Protein AF-A0A9W9Y7E7-F1 (afdb_monomer_lite)

InterPro domains:
  IPR025051 Protein of unknown function DUF3990 [PF13151] (178-293)

Organism: NCBI:txid174260

Sequence (337 aa):
MSGEDVVRFQSDEARICALLGLQLDFLDRLEEMPPEDRDHLTLCEWIVTFLTSNYESVSVTNKSCLNKELLASIGFDPLSSAIETIMARAGSTQQHIEVCEMAKLFIEDEFKYNLMLSSRPVRFPFQSNLTNKWFPLSIDKKDINENLCHVNIINLLIKESQTSSISDLVSEDKQNIALFHGTDHESASDILSRGIDLHRGRQKRDFSCGSGFYLTNNFDDALNWANNTTAKPAVSIFQVNRSKYLDDAPKLNLYENEERWREIVFSFRSDKLTAKTQKSLRAYDVIEGPAATVTRSESGELVIEPKPSSYQMCLISDDFADKFRQTLHSIIFLDIC

Foldseek 3Di:
DDPVVVVLCVDPQQVLCQLLQFDSCLCVVLVVDDCVVNVVDDPLVVLLVQLVVQLVPDDLVLQQDQDLVSVVSSTGNSPDCNSVLLVVLCVPCVQFAGSSRSSSLSSVQCCPAPPVNDPDHDLAPPPSVAAPDKDWDWADPPDDDDDTQTAIEHEYEDAPPPPVCVVVVDDDDPQWQKKKAKAFRVVVVCCVHVNDFQQCDDALFQQDGNGKGKIWSDPVVSQSNNSSRHQWMKMWIFTGRCVVQPPPFFEAECAVPVPVSCVNNCCRNVVNPDPVNVVVCVSGQKYKDAGWRWHADPVRDTDIDGDPPTIMMIGRDPVSRRVRSSRGHYMYIYHHD

Structure (mmCIF, N/CA/C/O backbone):
data_AF-A0A9W9Y7E7-F1
#
_entry.id   AF-A0A9W9Y7E7-F1
#
loop_
_atom_site.group_PDB
_atom_site.id
_atom_site.type_symbol
_atom_site.label_atom_id
_atom_site.label_alt_id
_atom_site.label_comp_id
_atom_site.label_asym_id
_atom_site.label_entity_id
_atom_site.label_seq_id
_atom_site.pdbx_PDB_ins_code
_atom_site.Cartn_x
_atom_site.Cartn_y
_atom_site.Cartn_z
_atom_site.occupancy
_atom_site.B_iso_or_equiv
_atom_site.auth_seq_id
_atom_site.auth_comp_id
_atom_site.auth_asym_id
_atom_site.auth_atom_id
_atom_site.pdbx_PDB_model_num
ATOM 1 N N . MET A 1 1 ? 29.561 2.450 -30.706 1.00 52.06 1 MET A N 1
ATOM 2 C CA . MET A 1 1 ? 28.379 1.573 -30.742 1.00 52.06 1 MET A CA 1
ATOM 3 C C . MET A 1 1 ? 28.631 0.513 -31.788 1.00 52.06 1 MET A C 1
ATOM 5 O O . MET A 1 1 ? 28.880 0.859 -32.939 1.00 52.06 1 MET A O 1
ATOM 9 N N . SER A 1 2 ? 28.702 -0.737 -31.349 1.00 58.16 2 SER A N 1
ATOM 10 C CA . SER A 1 2 ? 28.821 -1.922 -32.194 1.00 58.16 2 SER A CA 1
ATOM 11 C C . SER A 1 2 ? 27.483 -2.216 -32.899 1.00 58.16 2 SER A C 1
ATOM 13 O O . SER A 1 2 ? 26.458 -1.617 -32.574 1.00 58.16 2 SER A O 1
ATOM 15 N N . GLY A 1 3 ? 27.478 -3.121 -33.884 1.00 49.53 3 GLY A N 1
ATOM 16 C CA . GLY A 1 3 ? 26.239 -3.555 -34.547 1.00 49.53 3 GLY A CA 1
ATOM 17 C C . GLY A 1 3 ? 25.289 -4.327 -33.621 1.00 49.53 3 GLY A C 1
ATOM 18 O O . GLY A 1 3 ? 24.078 -4.232 -33.792 1.00 49.53 3 GLY A O 1
ATOM 19 N N . GLU A 1 4 ? 25.828 -5.020 -32.615 1.00 60.28 4 GLU A N 1
ATOM 20 C CA . GLU A 1 4 ? 25.053 -5.712 -31.574 1.00 60.28 4 GLU A CA 1
ATOM 21 C C . GLU A 1 4 ? 24.350 -4.712 -30.647 1.00 60.28 4 GLU A C 1
ATOM 23 O O . GLU A 1 4 ? 23.172 -4.892 -30.344 1.00 60.28 4 GLU A O 1
ATOM 28 N N . ASP A 1 5 ? 25.008 -3.595 -30.305 1.00 56.09 5 ASP A N 1
ATOM 29 C CA . ASP A 1 5 ? 24.395 -2.530 -29.499 1.00 56.09 5 ASP A CA 1
ATOM 30 C C . ASP A 1 5 ? 23.139 -1.970 -30.192 1.00 56.09 5 ASP A C 1
ATOM 32 O O . ASP A 1 5 ? 22.117 -1.746 -29.552 1.00 56.09 5 ASP A O 1
ATOM 36 N N . VAL A 1 6 ? 23.185 -1.769 -31.516 1.00 57.81 6 VAL A N 1
ATOM 37 C CA . VAL A 1 6 ? 22.067 -1.191 -32.291 1.00 57.81 6 VAL A CA 1
ATOM 38 C C . VAL A 1 6 ? 20.859 -2.129 -32.352 1.00 57.81 6 VAL A C 1
ATOM 40 O O . VAL A 1 6 ? 19.730 -1.653 -32.250 1.00 57.81 6 VAL A O 1
ATOM 43 N N . VAL A 1 7 ? 21.077 -3.440 -32.496 1.00 61.41 7 VAL A N 1
ATOM 44 C CA . VAL A 1 7 ? 19.996 -4.443 -32.475 1.00 61.41 7 VAL A CA 1
ATOM 45 C C . VAL A 1 7 ? 19.382 -4.532 -31.079 1.00 61.41 7 VAL A C 1
ATOM 47 O O . VAL A 1 7 ? 18.161 -4.535 -30.940 1.00 61.41 7 VAL A O 1
ATOM 50 N N . ARG A 1 8 ? 20.219 -4.499 -30.039 1.00 58.47 8 ARG A N 1
ATOM 51 C CA . ARG A 1 8 ? 19.788 -4.518 -28.642 1.00 58.47 8 ARG A CA 1
ATOM 52 C C . ARG A 1 8 ? 18.882 -3.338 -28.293 1.00 58.47 8 ARG A C 1
ATOM 54 O O . ARG A 1 8 ? 17.823 -3.545 -27.710 1.00 58.47 8 ARG A O 1
ATOM 61 N N . PHE A 1 9 ? 19.233 -2.126 -28.729 1.00 59.75 9 PHE A N 1
ATOM 62 C CA . PHE A 1 9 ? 18.413 -0.918 -28.544 1.00 59.75 9 PHE A CA 1
ATOM 63 C C . PHE A 1 9 ? 17.030 -0.978 -29.219 1.00 59.75 9 PHE A C 1
ATOM 65 O O . PHE A 1 9 ? 16.173 -0.151 -28.909 1.00 59.75 9 PHE A O 1
ATOM 72 N N . GLN A 1 10 ? 16.808 -1.913 -30.146 1.00 62.16 10 GLN A N 1
ATOM 73 C CA . GLN A 1 10 ? 15.547 -2.071 -30.876 1.00 62.16 10 GLN A CA 1
ATOM 74 C C . GLN A 1 10 ? 14.667 -3.214 -30.347 1.00 62.16 10 GLN A C 1
ATOM 76 O O . GLN A 1 10 ? 13.546 -3.362 -30.833 1.00 62.16 10 GLN A O 1
ATOM 81 N N . SER A 1 11 ? 15.142 -3.993 -29.370 1.00 78.56 11 SER A N 1
ATOM 82 C CA . SER A 1 11 ? 14.356 -5.055 -28.727 1.00 78.56 11 SER A CA 1
ATOM 83 C C . SER A 1 11 ? 13.228 -4.485 -27.857 1.00 78.56 11 SER A C 1
ATOM 85 O O . SER A 1 11 ? 13.326 -3.368 -27.332 1.00 78.56 11 SER A O 1
ATOM 87 N N . ASP A 1 12 ? 12.143 -5.244 -27.697 1.00 81.88 12 ASP A N 1
ATOM 88 C CA . ASP A 1 12 ? 11.040 -4.842 -26.820 1.00 81.88 12 ASP A CA 1
ATOM 89 C C . ASP A 1 12 ? 11.475 -4.871 -25.346 1.00 81.88 12 ASP A C 1
ATOM 91 O O . ASP A 1 12 ? 11.075 -4.011 -24.563 1.00 81.88 12 ASP A O 1
ATOM 95 N N . GLU A 1 13 ? 12.391 -5.767 -24.991 1.00 86.31 13 GLU A N 1
ATOM 96 C CA . GLU A 1 13 ? 13.023 -5.893 -23.682 1.00 86.31 13 GLU A CA 1
ATOM 97 C C . GLU A 1 13 ? 13.824 -4.635 -23.325 1.00 86.31 13 GLU A C 1
ATOM 99 O O . GLU A 1 13 ? 13.607 -4.051 -22.264 1.00 86.31 13 GLU A O 1
ATOM 104 N N . ALA A 1 14 ? 14.678 -4.139 -24.228 1.00 86.19 14 ALA A N 1
ATOM 105 C CA . ALA A 1 14 ? 15.431 -2.906 -23.991 1.00 86.19 14 ALA A CA 1
ATOM 106 C C . ALA A 1 14 ? 14.515 -1.682 -23.854 1.00 86.19 14 ALA A C 1
ATOM 108 O O . ALA A 1 14 ? 14.789 -0.784 -23.054 1.00 86.19 14 ALA A O 1
ATOM 109 N N . ARG A 1 15 ? 13.401 -1.645 -24.599 1.00 88.56 15 ARG A N 1
ATOM 110 C CA . ARG A 1 15 ? 12.384 -0.590 -24.459 1.00 88.56 15 ARG A CA 1
ATOM 111 C C . ARG A 1 15 ? 11.702 -0.655 -23.096 1.00 88.56 15 ARG A C 1
ATOM 113 O O . ARG A 1 15 ? 11.499 0.391 -22.484 1.00 88.56 15 ARG A O 1
ATOM 120 N N . ILE A 1 16 ? 11.376 -1.852 -22.613 1.00 92.38 16 ILE A N 1
ATOM 121 C CA . ILE A 1 16 ? 10.791 -2.053 -21.283 1.00 92.38 16 ILE A CA 1
ATOM 122 C C . ILE A 1 16 ? 11.792 -1.663 -20.191 1.00 92.38 16 ILE A C 1
ATOM 124 O O . ILE A 1 16 ? 11.422 -0.912 -19.290 1.00 92.38 16 ILE A O 1
ATOM 128 N N . CYS A 1 17 ? 13.062 -2.068 -20.299 1.00 95.06 17 CYS A N 1
ATOM 129 C CA . CYS A 1 17 ? 14.112 -1.628 -19.379 1.00 95.06 17 CYS A CA 1
ATOM 130 C C . CYS A 1 17 ? 14.217 -0.102 -19.337 1.00 95.06 17 CYS A C 1
ATOM 132 O O . CYS A 1 17 ? 14.201 0.480 -18.255 1.00 95.06 17 CYS A O 1
ATOM 134 N N . ALA A 1 18 ? 14.247 0.556 -20.499 1.00 93.06 18 ALA A N 1
ATOM 135 C CA . ALA A 1 18 ? 14.318 2.011 -20.577 1.00 93.06 18 ALA A CA 1
ATOM 136 C C . ALA A 1 18 ? 13.097 2.699 -19.937 1.00 93.06 18 ALA A C 1
ATOM 138 O O . ALA A 1 18 ? 13.264 3.687 -19.224 1.00 93.06 18 ALA A O 1
ATOM 139 N N . LEU A 1 19 ? 11.884 2.171 -20.149 1.00 93.31 19 LEU A N 1
ATOM 140 C CA . LEU A 1 19 ? 10.659 2.687 -19.521 1.00 93.31 19 LEU A CA 1
ATOM 141 C C . LEU A 1 19 ? 10.687 2.548 -17.994 1.00 93.31 19 LEU A C 1
ATOM 143 O O . LEU A 1 19 ? 10.240 3.451 -17.294 1.00 93.31 19 LEU A O 1
ATOM 147 N N . LEU A 1 20 ? 11.237 1.446 -17.487 1.00 96.38 20 LEU A N 1
ATOM 148 C CA . LEU A 1 20 ? 11.334 1.151 -16.055 1.00 96.38 20 LEU A CA 1
ATOM 149 C C . LEU A 1 20 ? 12.594 1.738 -15.392 1.00 96.38 20 LEU A C 1
ATOM 151 O O . LEU A 1 20 ? 12.780 1.585 -14.186 1.00 96.38 20 LEU A O 1
ATOM 155 N N . GLY A 1 21 ? 13.482 2.382 -16.156 1.00 96.81 21 GLY A N 1
ATOM 156 C CA . GLY A 1 21 ? 14.775 2.858 -15.659 1.00 96.81 21 GLY A CA 1
ATOM 157 C C . GLY A 1 21 ? 15.720 1.737 -15.206 1.00 96.81 21 GLY A C 1
ATOM 158 O O . GLY A 1 21 ? 16.565 1.954 -14.338 1.00 96.81 21 GLY A O 1
ATOM 159 N N . LEU A 1 22 ? 15.567 0.536 -15.762 1.00 97.19 22 LEU A N 1
ATOM 160 C CA . LEU A 1 22 ? 16.445 -0.610 -15.534 1.00 97.19 22 LEU A CA 1
ATOM 161 C C . LEU A 1 22 ? 17.637 -0.577 -16.496 1.00 97.19 22 LEU A C 1
ATOM 163 O O . LEU A 1 22 ? 17.578 0.036 -17.564 1.00 97.19 22 LEU A O 1
ATOM 167 N N . GLN A 1 23 ? 18.716 -1.267 -16.132 1.00 95.75 23 GLN A N 1
ATOM 168 C CA . GLN A 1 23 ? 19.855 -1.473 -17.026 1.00 95.75 23 GLN A CA 1
ATOM 169 C C . GLN A 1 23 ? 19.405 -2.211 -18.296 1.00 95.75 23 GLN A C 1
ATOM 171 O O . GLN A 1 23 ? 18.527 -3.075 -18.256 1.00 95.75 23 GLN A O 1
ATOM 176 N N . LEU A 1 24 ? 19.989 -1.858 -19.444 1.00 91.75 24 LEU A N 1
ATOM 177 C CA . LEU A 1 24 ? 19.572 -2.386 -20.753 1.00 91.75 24 LEU A CA 1
ATOM 178 C C . LEU A 1 24 ? 19.731 -3.907 -20.876 1.00 91.75 24 LEU A C 1
ATOM 180 O O . LEU A 1 24 ? 19.071 -4.514 -21.710 1.00 91.75 24 LEU A O 1
ATOM 184 N N . ASP A 1 25 ? 20.606 -4.496 -20.066 1.00 90.75 25 ASP A N 1
ATOM 185 C CA . ASP A 1 25 ? 20.895 -5.925 -19.992 1.00 90.75 25 ASP A CA 1
ATOM 186 C C . ASP A 1 25 ? 20.137 -6.660 -18.885 1.00 90.75 25 ASP A C 1
ATOM 188 O O . ASP A 1 25 ? 20.266 -7.873 -18.733 1.00 90.75 25 ASP A O 1
ATOM 192 N N . PHE A 1 26 ? 19.302 -5.952 -18.121 1.00 94.06 26 PHE A N 1
ATOM 193 C CA . PHE A 1 26 ? 18.620 -6.520 -16.963 1.00 94.06 26 PHE A CA 1
ATOM 194 C C . PHE A 1 26 ? 17.720 -7.716 -17.318 1.00 94.06 26 PHE A C 1
ATOM 196 O O . PHE A 1 26 ? 17.601 -8.661 -16.534 1.00 94.06 26 PHE A O 1
ATOM 203 N N . LEU A 1 27 ? 17.090 -7.679 -18.496 1.00 93.25 27 LEU A N 1
ATOM 204 C CA . LEU A 1 27 ? 16.153 -8.703 -18.960 1.00 93.25 27 LEU A CA 1
ATOM 205 C C . LEU A 1 27 ? 16.794 -9.811 -19.805 1.00 93.25 27 LEU A C 1
ATOM 207 O O . LEU A 1 27 ? 16.102 -10.784 -20.092 1.00 93.25 27 LEU A O 1
ATOM 211 N N . ASP A 1 28 ? 18.092 -9.740 -20.127 1.00 90.06 28 ASP A N 1
ATOM 212 C CA . ASP A 1 28 ? 18.800 -10.779 -20.902 1.00 90.06 28 ASP A CA 1
ATOM 213 C C . ASP A 1 28 ? 18.620 -12.174 -20.288 1.00 90.06 28 ASP A C 1
ATOM 215 O O . ASP A 1 28 ? 18.506 -13.186 -20.975 1.00 90.06 28 ASP A O 1
ATOM 219 N N . ARG A 1 29 ? 18.527 -12.224 -18.957 1.00 87.06 29 ARG A N 1
ATOM 220 C CA . ARG A 1 29 ? 18.354 -13.460 -18.190 1.00 87.06 29 ARG A CA 1
ATOM 221 C C . ARG A 1 29 ? 17.066 -14.206 -18.538 1.00 87.06 29 ARG A C 1
ATOM 223 O O . ARG A 1 29 ? 17.005 -15.401 -18.288 1.00 87.06 29 ARG A O 1
ATOM 230 N N . LEU A 1 30 ? 16.051 -13.539 -19.095 1.00 87.69 30 LEU A N 1
ATOM 231 C CA . LEU A 1 30 ? 14.828 -14.195 -19.570 1.00 87.69 30 LEU A CA 1
ATOM 232 C C . LEU A 1 30 ? 15.038 -14.961 -20.878 1.00 87.69 30 LEU A C 1
ATOM 234 O O . LEU A 1 30 ? 14.302 -15.912 -21.133 1.00 87.69 30 LEU A O 1
ATOM 238 N N . GLU A 1 31 ? 16.010 -14.564 -21.703 1.00 81.62 31 GLU A N 1
ATOM 239 C CA . GLU A 1 31 ? 16.333 -15.260 -22.954 1.00 81.62 31 GLU A CA 1
ATOM 240 C C . GLU A 1 31 ? 17.023 -16.602 -22.687 1.00 81.62 31 GLU A C 1
ATOM 242 O O . GLU A 1 31 ? 16.854 -17.559 -23.440 1.00 81.62 31 GLU A O 1
ATOM 247 N N . GLU A 1 32 ? 17.767 -16.683 -21.582 1.00 83.81 32 GLU A N 1
ATOM 248 C CA . GLU A 1 32 ? 18.452 -17.898 -21.135 1.00 83.81 32 GLU A CA 1
ATOM 249 C C . GLU A 1 32 ? 17.506 -18.902 -20.452 1.00 83.81 32 GLU A C 1
ATOM 251 O O . GLU A 1 32 ? 17.877 -20.062 -20.248 1.00 83.81 32 GLU A O 1
ATOM 256 N N . MET A 1 33 ? 16.291 -18.476 -20.088 1.00 87.94 33 MET A N 1
ATOM 257 C CA . MET A 1 33 ? 15.325 -19.316 -19.383 1.00 87.94 33 MET A CA 1
ATOM 258 C C . MET A 1 33 ? 14.518 -20.192 -20.349 1.00 87.94 33 MET A C 1
ATOM 260 O O . MET A 1 33 ? 14.000 -19.691 -21.353 1.00 87.94 33 MET A O 1
ATOM 264 N N . PRO A 1 34 ? 14.334 -21.487 -20.034 1.00 87.94 34 PRO A N 1
ATOM 265 C CA . PRO A 1 34 ? 13.417 -22.336 -20.780 1.00 87.94 34 PRO A CA 1
ATOM 266 C C . PRO A 1 34 ? 11.993 -21.746 -20.780 1.00 87.94 34 PRO A C 1
ATOM 268 O O . PRO A 1 34 ? 11.563 -21.218 -19.749 1.00 87.94 34 PRO A O 1
ATOM 271 N N . PRO A 1 35 ? 11.235 -21.831 -21.892 1.00 85.56 35 PRO A N 1
ATOM 272 C CA . PRO A 1 35 ? 9.869 -21.304 -21.963 1.00 85.56 35 PRO A CA 1
ATOM 273 C C . PRO A 1 35 ? 8.953 -21.843 -20.863 1.00 85.56 35 PRO A C 1
ATOM 275 O O . PRO A 1 35 ? 8.153 -21.095 -20.311 1.00 85.56 35 PRO A O 1
ATOM 278 N N . GLU A 1 36 ? 9.108 -23.119 -20.507 1.00 86.81 36 GLU A N 1
ATOM 279 C CA . GLU A 1 36 ? 8.376 -23.756 -19.416 1.00 86.81 36 GLU A CA 1
ATOM 280 C C . GLU A 1 36 ? 8.563 -23.031 -18.083 1.00 86.81 36 GLU A C 1
ATOM 282 O O . GLU A 1 36 ? 7.583 -22.836 -17.376 1.00 86.81 36 GLU A O 1
ATOM 287 N N . ASP A 1 37 ? 9.775 -22.566 -17.777 1.00 83.50 37 ASP A N 1
ATOM 288 C CA . ASP A 1 37 ? 10.052 -21.824 -16.552 1.00 83.50 37 ASP A CA 1
ATOM 289 C C . ASP A 1 37 ? 9.586 -20.375 -16.685 1.00 83.50 37 ASP A C 1
ATOM 291 O O . ASP A 1 37 ? 8.942 -19.837 -15.786 1.00 83.50 37 ASP A O 1
ATOM 295 N N . ARG A 1 38 ? 9.876 -19.746 -17.827 1.00 85.94 38 ARG A N 1
ATOM 296 C CA . ARG A 1 38 ? 9.588 -18.333 -18.088 1.00 85.94 38 ARG A CA 1
ATOM 297 C C . ARG A 1 38 ? 8.091 -18.024 -18.075 1.00 85.94 38 ARG A C 1
ATOM 299 O O . ARG A 1 38 ? 7.690 -17.000 -17.530 1.00 85.94 38 ARG A O 1
ATOM 306 N N . ASP A 1 39 ? 7.263 -18.892 -18.640 1.00 86.12 39 ASP A N 1
ATOM 307 C CA . ASP A 1 39 ? 5.841 -18.607 -18.852 1.00 86.12 39 ASP A CA 1
ATOM 308 C C . ASP A 1 39 ? 4.989 -18.827 -17.577 1.00 86.12 39 ASP A C 1
ATOM 310 O O . ASP A 1 39 ? 3.776 -18.603 -17.585 1.00 86.12 39 ASP A O 1
ATOM 314 N N . HIS A 1 40 ? 5.608 -19.229 -16.456 1.00 87.38 40 HIS A N 1
ATOM 315 C CA . HIS A 1 40 ? 4.946 -19.361 -15.152 1.00 87.38 40 HIS A CA 1
ATOM 316 C C . HIS A 1 40 ? 4.651 -18.032 -14.451 1.00 87.38 40 HIS A C 1
ATOM 318 O O . HIS A 1 40 ? 3.768 -17.996 -13.593 1.00 87.38 40 HIS A O 1
ATOM 324 N N . LEU A 1 41 ? 5.381 -16.967 -14.789 1.00 88.69 41 LEU A N 1
ATOM 325 C CA . LEU A 1 41 ? 5.239 -15.649 -14.178 1.00 88.69 41 LEU A CA 1
ATOM 326 C C . LEU A 1 41 ? 5.056 -14.578 -15.252 1.00 88.69 41 LEU A C 1
ATOM 328 O O . LEU A 1 41 ? 5.561 -14.672 -16.370 1.00 88.69 41 LEU A O 1
ATOM 332 N N . THR A 1 42 ? 4.345 -13.519 -14.894 1.00 92.00 42 THR A N 1
ATOM 333 C CA . THR A 1 42 ? 4.283 -12.299 -15.696 1.00 92.00 42 THR A CA 1
ATOM 334 C C . THR A 1 42 ? 5.644 -11.599 -15.726 1.00 92.00 42 THR A C 1
ATOM 336 O O . THR A 1 42 ? 6.487 -11.775 -14.845 1.00 92.00 42 THR A O 1
ATOM 339 N N . LEU A 1 43 ? 5.858 -10.730 -16.719 1.00 92.50 43 LEU A N 1
ATOM 340 C CA . LEU A 1 43 ? 7.096 -9.951 -16.816 1.00 92.50 43 LEU A CA 1
ATOM 341 C C . LEU A 1 43 ? 7.355 -9.091 -15.565 1.00 92.50 43 LEU A C 1
ATOM 343 O O . LEU A 1 43 ? 8.487 -9.006 -15.097 1.00 92.50 43 LEU A O 1
ATOM 347 N N . CYS A 1 44 ? 6.304 -8.489 -14.999 1.00 94.19 44 CYS A N 1
ATOM 348 C CA . CYS A 1 44 ? 6.397 -7.722 -13.756 1.00 94.19 44 CYS A CA 1
ATOM 349 C C . CYS A 1 44 ? 6.905 -8.593 -12.595 1.00 94.19 44 CYS A C 1
ATOM 351 O O . CYS A 1 44 ? 7.806 -8.187 -11.861 1.00 94.19 44 CYS A O 1
ATOM 353 N N . GLU A 1 45 ? 6.364 -9.806 -12.447 1.00 94.19 45 GLU A N 1
ATOM 354 C CA . GLU A 1 45 ? 6.774 -10.757 -11.407 1.00 94.19 45 GLU A CA 1
ATOM 355 C C . GLU A 1 45 ? 8.222 -11.224 -11.596 1.00 94.19 45 GLU A C 1
ATOM 357 O O . GLU A 1 45 ? 8.965 -11.317 -10.615 1.00 94.19 45 GLU A O 1
ATOM 362 N N . TRP A 1 46 ? 8.665 -11.444 -12.837 1.00 94.75 46 TRP A N 1
ATOM 363 C CA . TRP A 1 46 ? 10.069 -11.747 -13.125 1.00 94.75 46 TRP A CA 1
ATOM 364 C C . TRP A 1 46 ? 11.010 -10.613 -12.738 1.00 94.75 46 TRP A C 1
ATOM 366 O O . TRP A 1 46 ? 11.998 -10.850 -12.043 1.00 94.75 46 TRP A O 1
ATOM 376 N N . ILE A 1 47 ? 10.686 -9.376 -13.117 1.00 95.62 47 ILE A N 1
ATOM 377 C CA . ILE A 1 47 ? 11.498 -8.203 -12.771 1.00 95.62 47 ILE A CA 1
ATOM 378 C C . ILE A 1 47 ? 11.607 -8.064 -11.252 1.00 95.62 47 ILE A C 1
ATOM 380 O O . ILE A 1 47 ? 12.708 -7.945 -10.715 1.00 95.62 47 ILE A O 1
ATOM 384 N N . VAL A 1 48 ? 10.480 -8.146 -10.539 1.00 95.19 48 VAL A N 1
ATOM 385 C CA . VAL A 1 48 ? 10.445 -8.112 -9.070 1.00 95.19 48 VAL A CA 1
ATOM 386 C C . VAL A 1 48 ? 11.284 -9.239 -8.461 1.00 95.19 48 VAL A C 1
ATOM 388 O O . VAL A 1 48 ? 12.001 -9.017 -7.477 1.00 95.19 48 VAL A O 1
ATOM 391 N N . THR A 1 49 ? 11.239 -10.435 -9.046 1.00 94.00 49 THR A N 1
ATOM 392 C CA . THR A 1 49 ? 12.022 -11.592 -8.597 1.00 94.00 49 THR A CA 1
ATOM 393 C C . THR A 1 49 ? 13.518 -11.335 -8.768 1.00 94.00 49 THR A C 1
ATOM 395 O O . THR A 1 49 ? 14.270 -11.470 -7.804 1.00 94.00 49 THR A O 1
ATOM 398 N N . PHE A 1 50 ? 13.953 -10.860 -9.937 1.00 94.50 50 PHE A N 1
ATOM 399 C CA . PHE A 1 50 ? 15.356 -10.528 -10.201 1.00 94.50 50 PHE A CA 1
ATOM 400 C C . PHE A 1 50 ? 15.875 -9.405 -9.303 1.00 94.50 50 PHE A C 1
ATOM 402 O O . PHE A 1 50 ? 16.947 -9.551 -8.718 1.00 94.50 50 PHE A O 1
ATOM 409 N N . LEU A 1 51 ? 15.101 -8.332 -9.107 1.00 94.75 51 LEU A N 1
ATOM 410 C CA . LEU A 1 51 ? 15.447 -7.261 -8.165 1.00 94.75 51 LEU A CA 1
ATOM 411 C C . LEU A 1 51 ? 15.624 -7.800 -6.738 1.00 94.75 51 LEU A C 1
ATOM 413 O O . LEU A 1 51 ? 16.530 -7.374 -6.020 1.00 94.75 51 LEU A O 1
ATOM 417 N N . THR A 1 52 ? 14.780 -8.752 -6.325 1.00 92.44 52 THR A N 1
ATOM 418 C CA . THR A 1 52 ? 14.874 -9.390 -5.002 1.00 92.44 52 THR A CA 1
ATOM 419 C C . THR A 1 52 ? 16.137 -10.225 -4.880 1.00 92.44 52 THR A C 1
ATOM 421 O O . THR A 1 52 ? 16.896 -10.035 -3.934 1.00 92.44 52 THR A O 1
ATOM 424 N N . SER A 1 53 ? 16.401 -11.105 -5.847 1.00 92.56 53 SER A N 1
ATOM 425 C CA . SER A 1 53 ? 17.590 -11.960 -5.842 1.00 92.56 53 SER A CA 1
ATOM 426 C C . SER A 1 53 ? 18.883 -11.143 -5.895 1.00 92.56 53 SER A C 1
ATOM 428 O O . SER A 1 53 ? 19.842 -11.443 -5.181 1.00 92.56 53 SER A O 1
ATOM 430 N N . ASN A 1 54 ? 18.908 -10.072 -6.693 1.00 92.94 54 ASN A N 1
ATOM 431 C CA . ASN A 1 54 ? 20.046 -9.161 -6.747 1.00 92.94 54 ASN A CA 1
ATOM 432 C C . ASN A 1 54 ? 20.215 -8.430 -5.411 1.00 92.94 54 ASN A C 1
ATOM 434 O O . ASN A 1 54 ? 21.321 -8.365 -4.890 1.00 92.94 54 ASN A O 1
ATOM 438 N N . TYR A 1 55 ? 19.131 -7.950 -4.794 1.00 90.50 55 TYR A N 1
ATOM 439 C CA . TYR A 1 55 ? 19.210 -7.361 -3.459 1.00 90.50 55 TYR A CA 1
ATOM 440 C C . TYR A 1 55 ? 19.741 -8.360 -2.429 1.00 90.50 55 TYR A C 1
ATOM 442 O O . TYR A 1 55 ? 20.606 -8.011 -1.634 1.00 90.50 55 TYR A O 1
ATOM 450 N N . GLU A 1 56 ? 19.281 -9.609 -2.427 1.00 88.88 56 GLU A N 1
ATOM 451 C CA . GLU A 1 56 ? 19.745 -10.639 -1.494 1.00 88.88 56 GLU A CA 1
ATOM 452 C C . GLU A 1 56 ? 21.257 -10.881 -1.587 1.00 88.88 56 GLU A C 1
ATOM 454 O O . GLU A 1 56 ? 21.896 -11.004 -0.539 1.00 88.88 56 GLU A O 1
ATOM 459 N N . SER A 1 57 ? 21.838 -10.821 -2.789 1.00 87.81 57 SER A N 1
ATOM 460 C CA .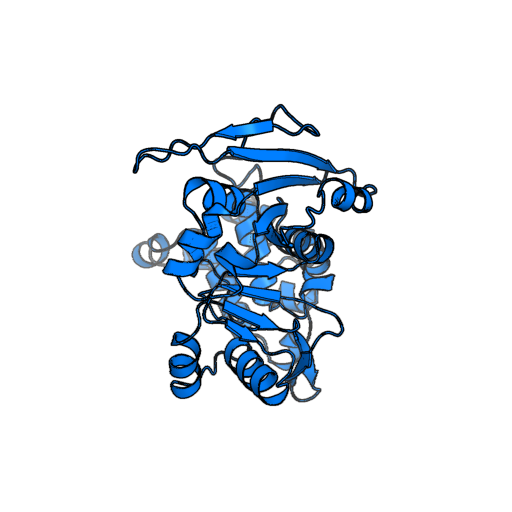 SER A 1 57 ? 23.280 -10.997 -3.009 1.00 87.81 57 SER A CA 1
ATOM 461 C C . SER A 1 57 ? 24.145 -9.796 -2.591 1.00 87.81 57 SER A C 1
ATOM 463 O O . SER A 1 57 ? 25.345 -9.959 -2.357 1.00 87.81 57 SER A O 1
ATOM 465 N N . VAL A 1 58 ? 23.559 -8.604 -2.416 1.00 85.50 58 VAL A N 1
ATOM 466 C CA . VAL A 1 58 ? 24.278 -7.416 -1.923 1.00 85.50 58 VAL A CA 1
ATOM 467 C C . VAL A 1 58 ? 24.715 -7.609 -0.463 1.00 85.50 58 VAL A C 1
ATOM 469 O O . VAL A 1 58 ? 23.964 -8.110 0.382 1.00 85.50 58 VAL A O 1
ATOM 472 N N . SER A 1 59 ? 25.937 -7.173 -0.138 1.00 76.31 59 SER A N 1
ATOM 473 C CA . SER A 1 59 ? 26.484 -7.253 1.221 1.00 76.31 59 SER A CA 1
ATOM 474 C C . SER A 1 59 ? 25.630 -6.475 2.234 1.00 76.31 59 SER A C 1
ATOM 476 O O . SER A 1 59 ? 25.044 -5.438 1.924 1.00 76.31 59 SER A O 1
ATOM 478 N N . VAL A 1 60 ? 25.571 -6.957 3.481 1.00 69.00 60 VAL A N 1
ATOM 479 C CA . VAL A 1 60 ? 24.748 -6.342 4.543 1.00 69.00 60 VAL A CA 1
ATOM 480 C C . VAL A 1 60 ? 25.132 -4.879 4.792 1.00 69.00 60 VAL A C 1
ATOM 482 O O . VAL A 1 60 ? 24.255 -4.040 4.977 1.00 69.00 60 VAL A O 1
ATOM 485 N N . THR A 1 61 ? 26.422 -4.548 4.719 1.00 63.38 61 THR A N 1
ATOM 486 C CA . THR A 1 61 ? 26.932 -3.179 4.897 1.00 63.38 61 THR A CA 1
ATOM 487 C C . THR A 1 61 ? 26.365 -2.213 3.853 1.00 63.38 61 THR A C 1
ATOM 489 O O . THR A 1 61 ? 26.000 -1.083 4.182 1.00 63.38 61 THR A O 1
ATOM 492 N N . ASN A 1 62 ? 26.196 -2.687 2.616 1.00 63.34 62 ASN A N 1
ATOM 493 C CA . ASN A 1 62 ? 25.676 -1.903 1.495 1.00 63.34 62 ASN A CA 1
ATOM 494 C C . ASN A 1 62 ? 24.138 -1.801 1.492 1.00 63.34 62 ASN A C 1
ATOM 496 O O . ASN A 1 62 ? 23.585 -1.016 0.732 1.00 63.34 62 ASN A O 1
ATOM 500 N N . LYS A 1 63 ? 23.438 -2.558 2.352 1.00 69.25 63 LYS A N 1
ATOM 501 C CA . LYS A 1 63 ? 21.970 -2.514 2.529 1.00 69.25 63 LYS A CA 1
ATOM 502 C C . LYS A 1 63 ? 21.506 -1.501 3.578 1.00 69.25 63 LYS A C 1
ATOM 504 O O . LYS A 1 63 ? 20.303 -1.368 3.799 1.00 69.25 63 LYS A O 1
ATOM 509 N N . SER A 1 64 ? 22.442 -0.845 4.265 1.00 63.44 64 SER A N 1
ATOM 510 C CA . SER A 1 64 ? 22.167 -0.020 5.447 1.00 63.44 64 SER A CA 1
ATOM 511 C C . SER A 1 64 ? 21.327 1.226 5.146 1.00 63.44 64 SER A C 1
ATOM 513 O O . SER A 1 64 ? 20.526 1.622 5.991 1.00 63.44 64 SER A O 1
ATOM 515 N N . CYS A 1 65 ? 21.444 1.802 3.946 1.00 68.81 65 CYS A N 1
ATOM 516 C CA . CYS A 1 65 ? 20.637 2.938 3.509 1.00 68.81 65 CYS A CA 1
ATOM 517 C C . CYS A 1 65 ? 20.292 2.864 2.016 1.00 68.81 65 CYS A C 1
ATOM 519 O O . CYS A 1 65 ? 21.038 2.306 1.211 1.00 68.81 65 CYS A O 1
ATOM 521 N N . LEU A 1 66 ? 19.152 3.452 1.642 1.00 82.88 66 LEU A N 1
ATOM 522 C CA . LEU A 1 66 ? 18.806 3.652 0.239 1.00 82.88 66 LEU A CA 1
ATOM 523 C C . LEU A 1 66 ? 19.748 4.688 -0.376 1.00 82.88 66 LEU A C 1
ATOM 525 O O . LEU A 1 66 ? 19.803 5.827 0.082 1.00 82.88 66 LEU A O 1
ATOM 529 N N . ASN A 1 67 ? 20.442 4.314 -1.443 1.00 87.25 67 ASN A N 1
ATOM 530 C CA . ASN A 1 67 ? 21.249 5.230 -2.237 1.00 87.25 67 ASN A CA 1
ATOM 531 C C . ASN A 1 67 ? 21.294 4.768 -3.703 1.00 87.25 67 ASN A C 1
ATOM 533 O O . ASN A 1 67 ? 20.846 3.667 -4.039 1.00 87.25 67 ASN A O 1
ATOM 537 N N . LYS A 1 68 ? 21.833 5.624 -4.578 1.00 90.94 68 LYS A N 1
ATOM 538 C CA . LYS A 1 68 ? 21.921 5.352 -6.020 1.00 90.94 68 LYS A CA 1
ATOM 539 C C . LYS A 1 68 ? 22.759 4.116 -6.341 1.00 90.94 68 LYS A C 1
ATOM 541 O O . LYS A 1 68 ? 22.394 3.365 -7.235 1.00 90.94 68 LYS A O 1
ATOM 546 N N . GLU A 1 69 ? 23.851 3.893 -5.611 1.00 90.75 69 GLU A N 1
ATOM 547 C CA . GLU A 1 69 ? 24.742 2.747 -5.828 1.00 90.75 69 GLU A CA 1
ATOM 548 C C . GLU A 1 69 ? 24.037 1.428 -5.506 1.00 90.75 69 GLU A C 1
ATOM 550 O O . GLU A 1 69 ? 24.152 0.463 -6.257 1.00 90.75 69 GLU A O 1
ATOM 555 N N . LEU A 1 70 ? 23.244 1.400 -4.433 1.00 90.88 70 LEU A N 1
ATOM 556 C CA . LEU A 1 70 ? 22.430 0.250 -4.065 1.00 90.88 70 LEU A CA 1
ATOM 557 C C . LEU A 1 70 ? 21.372 -0.033 -5.137 1.00 90.88 70 LEU A C 1
ATOM 559 O O . LEU A 1 70 ? 21.258 -1.174 -5.578 1.00 90.88 70 LEU A O 1
ATOM 563 N N . LEU A 1 71 ? 20.641 0.987 -5.600 1.00 93.75 71 LEU A N 1
ATOM 564 C CA . LEU A 1 71 ? 19.660 0.820 -6.680 1.00 93.75 71 LEU A CA 1
ATOM 565 C C . LEU A 1 71 ? 20.319 0.348 -7.986 1.00 93.75 71 LEU A C 1
ATOM 567 O O . LEU A 1 71 ? 19.801 -0.552 -8.647 1.00 93.75 71 LEU A O 1
ATOM 571 N N . ALA A 1 72 ? 21.502 0.869 -8.311 1.00 93.81 72 ALA A N 1
ATOM 572 C CA . ALA A 1 72 ? 22.276 0.398 -9.451 1.00 93.81 72 ALA A CA 1
ATOM 573 C C . ALA A 1 72 ? 22.710 -1.067 -9.288 1.00 93.81 72 ALA A C 1
ATOM 575 O O . ALA A 1 72 ? 22.561 -1.863 -10.210 1.00 93.81 72 ALA A O 1
ATOM 576 N N . SER A 1 73 ? 23.170 -1.461 -8.097 1.00 92.50 73 SER A N 1
ATOM 577 C CA . SER A 1 73 ? 23.602 -2.838 -7.827 1.00 92.50 73 SER A CA 1
ATOM 578 C C . SER A 1 73 ? 22.479 -3.873 -7.922 1.00 92.50 73 SER A C 1
ATOM 580 O O . SER A 1 73 ? 22.757 -5.042 -8.175 1.00 92.50 73 SER A O 1
ATOM 582 N N . ILE A 1 74 ? 21.218 -3.461 -7.735 1.00 94.06 74 ILE A N 1
ATOM 583 C CA . ILE A 1 74 ? 20.075 -4.370 -7.873 1.00 94.06 74 ILE A CA 1
ATOM 584 C C . ILE A 1 74 ? 19.501 -4.410 -9.291 1.00 94.06 74 ILE A C 1
ATOM 586 O O . ILE A 1 74 ? 18.767 -5.351 -9.584 1.00 94.06 74 ILE A O 1
ATOM 590 N N . GLY A 1 75 ? 19.855 -3.459 -10.165 1.00 95.00 75 GLY A N 1
ATOM 591 C CA . GLY A 1 75 ? 19.502 -3.499 -11.589 1.00 95.00 75 GLY A CA 1
ATOM 592 C C . GLY A 1 75 ? 19.004 -2.196 -12.212 1.00 95.00 75 GLY A C 1
ATOM 593 O O . GLY A 1 75 ? 18.684 -2.195 -13.399 1.00 95.00 75 GLY A O 1
ATOM 594 N N . PHE A 1 76 ? 18.923 -1.091 -11.464 1.00 97.06 76 PHE A N 1
ATOM 595 C CA . PHE A 1 76 ? 18.522 0.199 -12.038 1.00 97.06 76 PHE A CA 1
ATOM 596 C C . PHE A 1 76 ? 19.673 0.869 -12.794 1.00 97.06 76 PHE A C 1
ATOM 598 O O . PHE A 1 76 ? 20.847 0.720 -12.445 1.00 97.06 76 PHE A O 1
ATOM 605 N N . ASP A 1 77 ? 19.345 1.636 -13.829 1.00 96.06 77 ASP A N 1
ATOM 606 C CA . ASP A 1 77 ? 20.303 2.524 -14.479 1.00 96.06 77 ASP A CA 1
ATOM 607 C C . ASP A 1 77 ? 20.553 3.739 -13.559 1.00 96.06 77 ASP A C 1
ATOM 609 O O . ASP A 1 77 ? 19.593 4.459 -13.250 1.00 96.06 77 ASP A O 1
ATOM 613 N N . PRO A 1 78 ? 21.810 4.001 -13.127 1.00 93.25 78 PRO A N 1
ATOM 614 C CA . PRO A 1 78 ? 22.174 5.123 -12.253 1.00 93.25 78 PRO A CA 1
ATOM 615 C C . PRO A 1 78 ? 21.781 6.509 -12.791 1.00 93.25 78 PRO A C 1
ATOM 617 O O . PRO A 1 78 ? 21.736 7.467 -12.016 1.00 93.25 78 PRO A O 1
ATOM 620 N N . LEU A 1 79 ? 21.527 6.632 -14.097 1.00 92.50 79 LEU A N 1
ATOM 621 C CA . LEU A 1 79 ? 21.142 7.874 -14.768 1.00 92.50 79 LEU A CA 1
ATOM 622 C C . LEU A 1 79 ? 19.631 7.992 -15.014 1.00 92.50 79 LEU A C 1
ATOM 624 O O . LEU A 1 79 ? 19.174 9.024 -15.509 1.00 92.50 79 LEU A O 1
ATOM 628 N N . SER A 1 80 ? 18.850 6.962 -14.682 1.00 95.44 80 SER A N 1
ATOM 629 C CA . SER A 1 80 ? 17.402 6.974 -14.883 1.00 95.44 80 SER A CA 1
ATOM 630 C C . SER A 1 80 ? 16.679 7.879 -13.881 1.00 95.44 80 SER A C 1
ATOM 632 O O . SER A 1 80 ? 17.048 7.985 -12.710 1.00 95.44 80 SER A O 1
ATOM 634 N N . SER A 1 81 ? 15.570 8.483 -14.316 1.00 94.19 81 SER A N 1
ATOM 635 C CA . SER A 1 81 ? 14.662 9.212 -13.420 1.00 94.19 81 SER A CA 1
ATOM 636 C C . SER A 1 81 ? 13.973 8.297 -12.401 1.00 94.19 81 SER A C 1
ATOM 638 O O . SER A 1 81 ? 13.557 8.777 -11.350 1.00 94.19 81 SER A O 1
ATOM 640 N N . ALA A 1 82 ? 13.889 6.989 -12.676 1.00 95.56 82 ALA A N 1
ATOM 641 C CA . ALA A 1 82 ? 13.316 5.992 -11.772 1.00 95.56 82 ALA A CA 1
ATOM 642 C C . ALA A 1 82 ? 14.015 5.989 -10.405 1.00 95.56 82 ALA A C 1
ATOM 644 O O . ALA A 1 82 ? 13.353 5.944 -9.369 1.00 95.56 82 ALA A O 1
ATOM 645 N N . ILE A 1 83 ? 15.346 6.118 -10.386 1.00 94.38 83 ILE A N 1
ATOM 646 C CA . ILE A 1 83 ? 16.119 6.208 -9.141 1.00 94.38 83 ILE A CA 1
ATOM 647 C C . ILE A 1 83 ? 15.706 7.423 -8.316 1.00 94.38 83 ILE A C 1
ATOM 649 O O . ILE A 1 83 ? 15.499 7.295 -7.110 1.00 94.38 83 ILE A O 1
ATOM 653 N N . GLU A 1 84 ? 15.546 8.584 -8.953 1.00 93.00 84 GLU A N 1
ATOM 654 C CA . GLU A 1 84 ? 15.113 9.800 -8.261 1.00 93.00 84 GLU A CA 1
ATOM 655 C C . GLU A 1 84 ? 13.703 9.631 -7.691 1.00 93.00 84 GLU A C 1
ATOM 657 O O . GLU A 1 84 ? 13.458 9.982 -6.538 1.00 93.00 84 GLU A O 1
ATOM 662 N N . THR A 1 85 ? 12.789 9.018 -8.449 1.00 92.81 85 THR A N 1
ATOM 663 C CA . THR A 1 85 ? 11.430 8.720 -7.982 1.00 92.81 85 THR A CA 1
ATOM 664 C C . THR A 1 85 ? 11.432 7.764 -6.789 1.00 92.81 85 THR A C 1
ATOM 666 O O . THR A 1 85 ? 10.777 8.047 -5.786 1.00 92.81 85 THR A O 1
ATOM 669 N N . ILE A 1 86 ? 12.182 6.659 -6.853 1.00 93.44 86 ILE A N 1
ATOM 670 C CA . ILE A 1 86 ? 12.287 5.685 -5.755 1.00 93.44 86 ILE A CA 1
ATOM 671 C C . ILE A 1 86 ? 12.876 6.351 -4.507 1.00 93.44 86 ILE A C 1
ATOM 673 O O . ILE A 1 86 ? 12.352 6.174 -3.406 1.00 93.44 86 ILE A O 1
ATOM 677 N N . MET A 1 87 ? 13.938 7.147 -4.665 1.00 90.62 87 MET A N 1
ATOM 678 C CA . MET A 1 87 ? 14.575 7.863 -3.558 1.00 90.62 87 MET A CA 1
ATOM 679 C C . MET A 1 87 ? 13.655 8.915 -2.935 1.00 90.62 87 MET A C 1
ATOM 681 O O . MET A 1 87 ? 13.570 8.985 -1.708 1.00 90.62 87 MET A O 1
ATOM 685 N N . ALA A 1 88 ? 12.937 9.690 -3.752 1.00 90.06 88 ALA A N 1
ATOM 686 C CA . ALA A 1 88 ? 11.973 10.680 -3.280 1.00 90.06 88 ALA A CA 1
ATOM 687 C C . ALA A 1 88 ? 10.835 10.019 -2.488 1.00 90.06 88 ALA A C 1
ATOM 689 O O . ALA A 1 88 ? 10.541 10.433 -1.367 1.00 90.06 88 ALA A O 1
ATOM 690 N N . ARG A 1 89 ? 10.260 8.938 -3.030 1.00 89.56 89 ARG A N 1
ATOM 691 C CA . ARG A 1 89 ? 9.195 8.152 -2.389 1.00 89.56 89 ARG A CA 1
ATOM 692 C C . ARG A 1 89 ? 9.629 7.522 -1.074 1.00 89.56 89 ARG A C 1
ATOM 694 O O . ARG A 1 89 ? 8.845 7.439 -0.136 1.00 89.56 89 ARG A O 1
ATOM 701 N N . ALA A 1 90 ? 10.877 7.080 -0.988 1.00 85.25 90 ALA A N 1
ATOM 702 C CA . ALA A 1 90 ? 11.386 6.466 0.226 1.00 85.25 90 ALA A CA 1
ATOM 703 C C . ALA A 1 90 ? 11.469 7.465 1.393 1.00 85.25 90 ALA A C 1
ATOM 705 O O . ALA A 1 90 ? 11.403 7.033 2.538 1.00 85.25 90 ALA A O 1
ATOM 706 N N . GLY A 1 91 ? 11.577 8.775 1.127 1.00 76.94 91 GLY A N 1
ATOM 707 C CA . GLY A 1 91 ? 11.779 9.848 2.111 1.00 76.94 91 GLY A CA 1
ATOM 708 C C . GLY A 1 91 ? 11.179 9.585 3.499 1.00 76.94 91 GLY A C 1
ATOM 709 O O . GLY A 1 91 ? 11.899 9.184 4.412 1.00 76.94 91 GLY A O 1
ATOM 710 N N . SER A 1 92 ? 9.870 9.785 3.681 1.00 69.94 92 SER A N 1
ATOM 711 C CA . SER A 1 92 ? 9.215 9.591 4.989 1.00 69.94 92 SER A CA 1
ATOM 712 C C . SER A 1 92 ? 8.711 8.165 5.264 1.00 69.94 92 SER A C 1
ATOM 714 O O . SER A 1 92 ? 8.246 7.898 6.370 1.00 69.94 92 SER A O 1
ATOM 716 N N . THR A 1 93 ? 8.839 7.225 4.320 1.00 70.69 93 THR A N 1
ATOM 717 C CA . THR A 1 93 ? 8.459 5.804 4.492 1.00 70.69 93 THR A CA 1
ATOM 718 C C . THR A 1 93 ? 9.636 4.871 4.766 1.00 70.69 93 THR A C 1
ATOM 720 O O . THR A 1 93 ? 9.406 3.703 5.078 1.00 70.69 93 THR A O 1
ATOM 723 N N . GLN A 1 94 ? 10.881 5.355 4.724 1.00 62.88 94 GLN A N 1
ATOM 724 C CA . GLN A 1 94 ? 12.106 4.570 4.956 1.00 62.88 94 GLN A CA 1
ATOM 725 C C . GLN A 1 94 ? 12.103 3.790 6.278 1.00 62.88 94 GLN A C 1
ATOM 727 O O . GLN A 1 94 ? 12.734 2.742 6.381 1.00 62.88 94 GLN A O 1
ATOM 732 N N . GLN A 1 95 ? 11.373 4.271 7.284 1.00 69.56 95 GLN A N 1
ATOM 733 C CA . GLN A 1 95 ? 11.232 3.612 8.588 1.00 69.56 95 GLN A CA 1
ATOM 734 C C . GLN A 1 95 ? 10.213 2.462 8.576 1.00 69.56 95 GLN A C 1
ATOM 736 O O . GLN A 1 95 ? 10.087 1.719 9.544 1.00 69.56 95 GLN A O 1
ATOM 741 N N . HIS A 1 96 ? 9.455 2.312 7.493 1.00 72.81 96 HIS A N 1
ATOM 742 C CA . HIS A 1 96 ? 8.349 1.370 7.397 1.00 72.81 96 HIS A CA 1
ATOM 743 C C . HIS A 1 96 ? 8.439 0.426 6.196 1.00 72.81 96 HIS A C 1
ATOM 745 O O . HIS A 1 96 ? 7.745 -0.593 6.217 1.00 72.81 96 HIS A O 1
ATOM 751 N N . ILE A 1 97 ? 9.249 0.749 5.184 1.00 83.56 97 ILE A N 1
ATOM 752 C CA . ILE A 1 97 ? 9.365 0.007 3.925 1.00 83.56 97 ILE A CA 1
ATOM 753 C C . ILE A 1 97 ? 10.841 -0.280 3.638 1.00 83.56 97 ILE A C 1
ATOM 755 O O . ILE A 1 97 ? 11.675 0.624 3.650 1.00 83.56 97 ILE A O 1
ATOM 759 N N . GLU A 1 98 ? 11.172 -1.549 3.383 1.00 82.06 98 GLU A N 1
ATOM 760 C CA . GLU A 1 98 ? 12.539 -1.940 3.027 1.00 82.06 98 GLU A CA 1
ATOM 761 C C . GLU A 1 98 ? 12.922 -1.401 1.638 1.00 82.06 98 GLU A C 1
ATOM 763 O O . GLU A 1 98 ? 12.087 -1.282 0.745 1.00 82.06 98 GLU A O 1
ATOM 768 N N . VAL A 1 99 ? 14.213 -1.137 1.416 1.00 80.50 99 VAL A N 1
ATOM 769 C CA . VAL A 1 99 ? 14.732 -0.609 0.137 1.00 80.50 99 VAL A CA 1
ATOM 770 C C . VAL A 1 99 ? 14.288 -1.442 -1.067 1.00 80.50 99 VAL A C 1
ATOM 772 O O . VAL A 1 99 ? 13.791 -0.902 -2.052 1.00 80.50 99 VAL A O 1
ATOM 775 N N . CYS A 1 100 ? 14.446 -2.763 -0.981 1.00 87.19 100 CYS A N 1
ATOM 776 C CA . CYS A 1 100 ? 14.022 -3.660 -2.049 1.00 87.19 100 CYS A CA 1
ATOM 777 C C . CYS A 1 100 ? 12.507 -3.570 -2.279 1.00 87.19 100 CYS A C 1
ATOM 779 O O . CYS A 1 100 ? 12.064 -3.571 -3.420 1.00 87.19 100 CYS A O 1
ATOM 781 N N . GLU A 1 101 ? 11.708 -3.421 -1.218 1.00 90.06 101 GLU A N 1
ATOM 782 C CA . GLU A 1 101 ? 10.259 -3.239 -1.340 1.00 90.06 101 GLU A CA 1
ATOM 783 C C . GLU A 1 101 ? 9.906 -1.919 -2.050 1.00 90.06 101 GLU A C 1
ATOM 785 O O . GLU A 1 101 ? 9.002 -1.917 -2.879 1.00 90.06 101 GLU A O 1
ATOM 790 N N . MET A 1 102 ? 10.650 -0.829 -1.822 1.00 91.25 102 MET A N 1
ATOM 791 C CA . MET A 1 102 ? 10.456 0.435 -2.555 1.00 91.25 102 MET A CA 1
ATOM 792 C C . MET A 1 102 ? 10.706 0.290 -4.061 1.00 91.25 102 MET A C 1
ATOM 794 O O . MET A 1 102 ? 9.958 0.840 -4.867 1.00 91.25 102 MET A O 1
ATOM 798 N N . ALA A 1 103 ? 11.733 -0.468 -4.448 1.00 93.81 103 ALA A N 1
ATOM 799 C CA . ALA A 1 103 ? 12.000 -0.759 -5.852 1.00 93.81 103 ALA A CA 1
ATOM 800 C C . ALA A 1 103 ? 10.878 -1.597 -6.486 1.00 93.81 103 ALA A C 1
ATOM 802 O O . ALA A 1 103 ? 10.421 -1.282 -7.581 1.00 93.81 103 ALA A O 1
ATOM 803 N N . LYS A 1 104 ? 10.385 -2.625 -5.778 1.00 94.56 104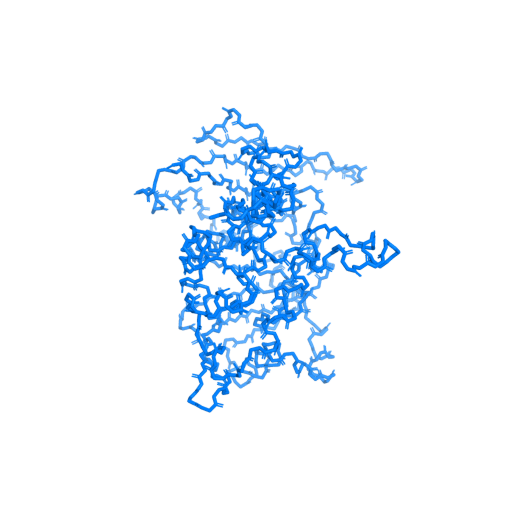 LYS A N 1
ATOM 804 C CA . LYS A 1 104 ? 9.245 -3.441 -6.234 1.00 94.56 104 LYS A CA 1
ATOM 805 C C . LYS A 1 104 ? 7.995 -2.598 -6.432 1.00 94.56 104 LYS A C 1
ATOM 807 O O . LYS A 1 104 ? 7.362 -2.686 -7.474 1.00 94.56 104 LYS A O 1
ATOM 812 N N . LEU A 1 105 ? 7.696 -1.751 -5.449 1.00 94.12 105 LEU A N 1
ATOM 813 C CA . LEU A 1 105 ? 6.582 -0.813 -5.486 1.00 94.12 105 LEU A CA 1
ATOM 814 C C . LEU A 1 105 ? 6.612 0.062 -6.729 1.00 94.12 105 LEU A C 1
ATOM 816 O O . LEU A 1 105 ? 5.592 0.220 -7.384 1.00 94.12 105 LEU A O 1
ATOM 820 N N . PHE A 1 106 ? 7.780 0.612 -7.055 1.00 95.62 106 PHE A N 1
ATOM 821 C CA . PHE A 1 106 ? 7.948 1.404 -8.262 1.00 95.62 106 PHE A CA 1
ATOM 822 C C . PHE A 1 106 ? 7.647 0.589 -9.529 1.00 95.62 106 PHE A C 1
ATOM 824 O O . PHE A 1 106 ? 6.853 1.034 -10.347 1.00 95.62 106 PHE A O 1
ATOM 831 N N . ILE A 1 107 ? 8.202 -0.620 -9.665 1.00 96.75 107 ILE A N 1
ATOM 832 C CA . ILE A 1 107 ? 7.943 -1.474 -10.836 1.00 96.75 107 ILE A CA 1
ATOM 833 C C . ILE A 1 107 ? 6.453 -1.813 -10.965 1.00 96.75 107 ILE A C 1
ATOM 835 O O . ILE A 1 107 ? 5.876 -1.632 -12.034 1.00 96.75 107 ILE A O 1
ATOM 839 N N . GLU A 1 108 ? 5.815 -2.272 -9.887 1.00 94.81 108 GLU A N 1
ATOM 840 C CA . GLU A 1 108 ? 4.384 -2.604 -9.885 1.00 94.81 108 GLU A CA 1
ATOM 841 C C . GLU A 1 108 ? 3.522 -1.400 -10.292 1.00 94.81 108 GLU A C 1
ATOM 843 O O . GLU A 1 108 ? 2.574 -1.534 -11.063 1.00 94.81 108 GLU A O 1
ATOM 848 N N . ASP A 1 109 ? 3.867 -0.215 -9.796 1.00 94.06 109 ASP A N 1
ATOM 849 C CA . ASP A 1 109 ? 3.186 1.045 -10.082 1.00 94.06 109 ASP A CA 1
ATOM 850 C C . ASP A 1 109 ? 3.338 1.465 -11.556 1.00 94.06 109 ASP A C 1
ATOM 852 O O . ASP A 1 109 ? 2.359 1.877 -12.180 1.00 94.06 109 ASP A O 1
ATOM 856 N N . GLU A 1 110 ? 4.518 1.269 -12.153 1.00 94.81 110 GLU A N 1
ATOM 857 C CA . GLU A 1 110 ? 4.737 1.486 -13.587 1.00 94.81 110 GLU A CA 1
ATOM 858 C C . GLU A 1 110 ? 3.884 0.529 -14.437 1.00 94.81 110 GLU A C 1
ATOM 860 O O . GLU A 1 110 ? 3.191 0.968 -15.354 1.00 94.81 110 GLU A O 1
ATOM 865 N N . PHE A 1 111 ? 3.830 -0.764 -14.106 1.00 93.88 111 PHE A N 1
ATOM 866 C CA . PHE A 1 111 ? 2.963 -1.709 -14.825 1.00 93.88 111 PHE A CA 1
ATOM 867 C C . PHE A 1 111 ? 1.467 -1.397 -14.659 1.00 93.88 111 PHE A C 1
ATOM 869 O O . PHE A 1 111 ? 0.683 -1.632 -15.582 1.00 93.88 111 PHE A O 1
ATOM 876 N N . LYS A 1 112 ? 1.057 -0.847 -13.512 1.00 92.12 112 LYS A N 1
ATOM 877 C CA . LYS A 1 112 ? -0.335 -0.450 -13.262 1.00 92.12 112 LYS A CA 1
ATOM 878 C C . LYS A 1 112 ? -0.729 0.823 -14.003 1.00 92.12 112 LYS A C 1
ATOM 880 O O . LYS A 1 112 ? -1.813 0.873 -14.592 1.00 92.12 112 LYS A O 1
ATOM 885 N N . TYR A 1 113 ? 0.119 1.851 -13.987 1.00 91.56 113 TYR A N 1
ATOM 886 C CA . TYR A 1 113 ? -0.306 3.217 -14.313 1.00 91.56 113 TYR A CA 1
ATOM 887 C C . TYR A 1 113 ? 0.479 3.900 -15.438 1.00 91.56 113 TYR A C 1
ATOM 889 O O . TYR A 1 113 ? -0.007 4.904 -15.967 1.00 91.56 113 TYR A O 1
ATOM 897 N N . ASN A 1 114 ? 1.639 3.383 -15.854 1.00 90.44 114 ASN A N 1
ATOM 898 C CA . ASN A 1 114 ? 2.380 3.957 -16.978 1.00 90.44 114 ASN A CA 1
ATOM 899 C C . ASN A 1 114 ? 1.587 3.777 -18.280 1.00 90.44 114 ASN A C 1
ATOM 901 O O . ASN A 1 114 ? 1.170 2.672 -18.612 1.00 90.44 114 ASN A O 1
ATOM 905 N N . LEU A 1 115 ? 1.406 4.848 -19.057 1.00 87.31 115 LEU A N 1
ATOM 906 C CA . LEU A 1 115 ? 0.612 4.827 -20.295 1.00 87.31 115 LEU A CA 1
ATOM 907 C C . LEU A 1 115 ? 1.118 3.826 -21.348 1.00 87.31 115 LEU A C 1
ATOM 909 O O . LEU A 1 115 ? 0.337 3.390 -22.190 1.00 87.31 115 LEU A O 1
ATOM 913 N N . MET A 1 116 ? 2.412 3.503 -21.324 1.00 88.50 116 MET A N 1
ATOM 914 C CA . MET A 1 116 ? 3.068 2.622 -22.290 1.00 88.50 116 MET A CA 1
ATOM 915 C C . MET A 1 116 ? 3.124 1.159 -21.834 1.00 88.50 116 MET A C 1
ATOM 917 O O . MET A 1 116 ? 3.320 0.289 -22.678 1.00 88.50 116 MET A O 1
ATOM 921 N N . LEU A 1 117 ? 2.967 0.887 -20.531 1.00 88.12 117 LEU A N 1
ATOM 922 C CA . LEU A 1 117 ? 3.022 -0.467 -19.956 1.00 88.12 117 LEU A CA 1
ATOM 923 C C . LEU A 1 117 ? 1.651 -0.965 -19.485 1.00 88.12 117 LEU A C 1
ATOM 925 O O . LEU A 1 117 ? 1.354 -2.156 -19.572 1.00 88.12 117 LEU A O 1
ATOM 929 N N . SER A 1 118 ? 0.804 -0.057 -19.000 1.00 87.06 118 SER A N 1
ATOM 930 C CA . SER A 1 118 ? -0.521 -0.379 -18.487 1.00 87.06 118 SER A CA 1
ATOM 931 C C . SER A 1 118 ? -1.459 -0.805 -19.608 1.00 87.06 118 SER A C 1
ATOM 933 O O . SER A 1 118 ? -1.613 -0.131 -20.626 1.00 87.06 118 SER A O 1
ATOM 935 N N . SER A 1 119 ? -2.174 -1.905 -19.378 1.00 78.62 119 SER A N 1
ATOM 936 C CA . SER A 1 119 ? -3.208 -2.388 -20.299 1.00 78.62 119 SER A CA 1
ATOM 937 C C . SER A 1 119 ? -4.463 -1.503 -20.325 1.00 78.62 119 SER A C 1
ATOM 939 O O . SER A 1 119 ? -5.253 -1.581 -21.269 1.00 78.62 119 SER A O 1
ATOM 941 N N . ARG A 1 120 ? -4.685 -0.683 -19.287 1.00 71.62 120 ARG A N 1
ATOM 942 C CA . ARG A 1 120 ? -5.878 0.162 -19.119 1.00 71.62 120 ARG A CA 1
ATOM 943 C C . ARG A 1 120 ? -5.525 1.456 -18.384 1.00 71.62 120 ARG A C 1
ATOM 945 O O . ARG A 1 120 ? -5.921 1.622 -17.230 1.00 71.62 120 ARG A O 1
ATOM 952 N N . PRO A 1 121 ? -4.826 2.399 -19.033 1.00 72.44 121 PRO A N 1
ATOM 953 C CA . PRO A 1 121 ? -4.525 3.668 -18.399 1.00 72.44 121 PRO A CA 1
ATOM 954 C C . PRO A 1 121 ? -5.818 4.462 -18.194 1.00 72.44 121 PRO A C 1
ATOM 956 O O . PRO A 1 121 ? -6.408 4.985 -19.142 1.00 72.44 121 PRO A O 1
ATOM 959 N N . VAL A 1 122 ? -6.273 4.558 -16.946 1.00 83.12 122 VAL A N 1
ATOM 960 C CA . VAL A 1 122 ? -7.399 5.413 -16.567 1.00 83.12 122 VAL A CA 1
ATOM 961 C C . VAL A 1 122 ? -6.904 6.454 -15.577 1.00 83.12 122 VAL A C 1
ATOM 963 O O . VAL A 1 122 ? -6.238 6.139 -14.597 1.00 83.12 122 VAL A O 1
ATOM 966 N N . ARG A 1 123 ? -7.236 7.722 -15.836 1.00 88.00 123 ARG A N 1
ATOM 967 C CA . ARG A 1 123 ? -6.834 8.840 -14.975 1.00 88.00 123 ARG A CA 1
ATOM 968 C C . ARG A 1 123 ? -7.442 8.753 -13.571 1.00 88.00 123 ARG A C 1
ATOM 970 O O . ARG A 1 123 ? -6.743 9.033 -12.605 1.00 88.00 123 ARG A O 1
ATOM 977 N N . PHE A 1 124 ? -8.726 8.397 -13.508 1.00 92.50 124 PHE A N 1
ATOM 978 C CA . PHE A 1 124 ? -9.511 8.187 -12.292 1.00 92.50 124 PHE A CA 1
ATOM 979 C C . PHE A 1 124 ? -10.472 7.012 -12.495 1.00 92.50 124 PHE A C 1
ATOM 981 O O . PHE A 1 124 ? -11.086 6.931 -13.563 1.00 92.50 124 PHE A O 1
ATOM 988 N N . PRO A 1 125 ? -10.671 6.148 -11.489 1.00 91.38 125 PRO A N 1
ATOM 989 C CA . PRO A 1 125 ? -11.458 4.926 -11.651 1.00 91.38 125 PRO A CA 1
ATOM 990 C C . PRO A 1 125 ? -12.963 5.175 -11.835 1.00 91.38 125 PRO A C 1
ATOM 992 O O . PRO A 1 125 ? -13.641 4.372 -12.474 1.00 91.38 125 PRO A O 1
ATOM 995 N N . PHE A 1 126 ? -13.494 6.297 -11.334 1.00 91.06 126 PHE A N 1
ATOM 996 C CA . PHE A 1 126 ? -14.926 6.611 -11.385 1.00 91.06 126 PHE A CA 1
ATOM 997 C C . PHE A 1 126 ? -15.169 8.028 -11.891 1.00 91.06 126 PHE A C 1
ATOM 999 O O . PHE A 1 126 ? -14.498 8.957 -11.452 1.00 91.06 126 PHE A O 1
ATOM 1006 N N . GLN A 1 127 ? -16.151 8.187 -12.791 1.00 89.69 127 GLN A N 1
ATOM 1007 C CA . GLN A 1 127 ? -16.611 9.481 -13.324 1.00 89.69 127 GLN A CA 1
ATOM 1008 C C . GLN A 1 127 ? -15.443 10.444 -13.612 1.00 89.69 127 GLN A C 1
ATOM 1010 O O . GLN A 1 127 ? -15.391 11.555 -13.094 1.00 89.69 127 GLN A O 1
ATOM 1015 N N . SER A 1 128 ? -14.468 9.997 -14.413 1.00 87.56 128 SER A N 1
ATOM 1016 C CA . SER A 1 128 ? -13.169 10.670 -14.600 1.00 87.56 128 SER A CA 1
ATOM 1017 C C . SER A 1 128 ? -13.250 12.105 -15.136 1.00 87.56 128 SER A C 1
ATOM 1019 O O . SER A 1 128 ? -12.296 12.870 -15.015 1.00 87.56 128 SER A O 1
ATOM 1021 N N . ASN A 1 129 ? -14.392 12.485 -15.709 1.00 88.19 129 ASN A N 1
ATOM 1022 C CA . ASN A 1 129 ? -14.717 13.835 -16.159 1.00 88.19 129 ASN A CA 1
ATOM 1023 C C . ASN A 1 129 ? -15.169 14.779 -15.027 1.00 88.19 129 ASN A C 1
ATOM 1025 O O . ASN A 1 129 ? -15.186 15.994 -15.221 1.00 88.19 129 ASN A O 1
ATOM 1029 N N . LEU A 1 130 ? -15.559 14.249 -13.866 1.00 90.44 130 LEU A N 1
ATOM 1030 C CA . LEU A 1 130 ? -15.948 15.019 -12.690 1.00 90.44 130 LEU A CA 1
ATOM 1031 C C . LEU A 1 130 ? -14.765 15.133 -11.734 1.00 90.44 130 LEU A C 1
ATOM 1033 O O . LEU A 1 130 ? -14.469 14.220 -10.968 1.00 90.44 130 LEU A O 1
ATOM 1037 N N . THR A 1 131 ? -14.101 16.283 -11.779 1.00 91.94 131 THR A N 1
ATOM 1038 C CA . THR A 1 131 ? -12.967 16.614 -10.912 1.00 91.94 131 THR A CA 1
ATOM 1039 C C . THR A 1 131 ? -13.314 17.746 -9.953 1.00 91.94 131 THR A C 1
ATOM 1041 O O . THR A 1 131 ? -14.088 18.642 -10.300 1.00 91.94 131 THR A O 1
ATOM 1044 N N . ASN A 1 132 ? -12.696 17.746 -8.772 1.00 89.69 132 ASN A N 1
ATOM 1045 C CA . ASN A 1 132 ? -12.830 18.763 -7.724 1.00 89.69 132 ASN A CA 1
ATOM 1046 C C . ASN A 1 132 ? -14.276 18.975 -7.243 1.00 89.69 132 ASN A C 1
ATOM 1048 O O . ASN A 1 132 ? -14.638 20.060 -6.787 1.00 89.69 132 ASN A O 1
ATOM 1052 N N . LYS A 1 133 ? -15.120 17.948 -7.376 1.00 89.62 133 LYS A N 1
ATOM 1053 C CA . LYS A 1 133 ? -16.506 17.930 -6.903 1.00 89.62 133 LYS A CA 1
ATOM 1054 C C . LYS A 1 133 ? -16.828 16.557 -6.337 1.00 89.62 133 LYS A C 1
ATOM 1056 O O . LYS A 1 133 ? -16.489 15.552 -6.956 1.00 89.62 133 LYS A O 1
ATOM 1061 N N . TRP A 1 134 ? -17.498 16.542 -5.190 1.00 90.38 134 TRP A N 1
ATOM 1062 C CA . TRP A 1 134 ? -18.026 15.320 -4.599 1.00 90.38 134 TRP A CA 1
ATOM 1063 C C . TRP A 1 134 ? -19.182 14.771 -5.433 1.00 90.38 134 TRP A C 1
ATOM 1065 O O . TRP A 1 134 ? -20.060 15.527 -5.860 1.00 90.38 134 TRP A O 1
ATOM 1075 N N . PHE A 1 135 ? -19.199 13.458 -5.624 1.00 91.31 135 PHE A N 1
ATOM 1076 C CA . PHE A 1 135 ? -20.311 12.733 -6.222 1.00 91.31 135 PHE A CA 1
ATOM 1077 C C . PHE A 1 135 ? -20.559 11.422 -5.463 1.00 91.31 135 PHE A C 1
ATOM 1079 O O . PHE A 1 135 ? -19.605 10.762 -5.048 1.00 91.31 135 PHE A O 1
ATOM 1086 N N . PRO A 1 136 ? -21.824 11.024 -5.253 1.00 90.62 136 PRO A N 1
ATOM 1087 C CA . PRO A 1 136 ? -22.130 9.741 -4.641 1.00 90.62 136 PRO A CA 1
ATOM 1088 C C . PRO A 1 136 ? -21.922 8.612 -5.655 1.00 90.62 136 PRO A C 1
ATOM 1090 O O . PRO A 1 136 ? -22.336 8.721 -6.812 1.00 90.62 136 PRO A O 1
ATOM 1093 N N . LEU A 1 137 ? -21.335 7.503 -5.210 1.00 86.88 137 LEU A N 1
ATOM 1094 C CA . LEU A 1 137 ? -21.341 6.243 -5.943 1.00 86.88 137 LEU A CA 1
ATOM 1095 C C . LEU A 1 137 ? -22.187 5.219 -5.186 1.00 86.88 137 LEU A C 1
ATOM 1097 O O . LEU A 1 137 ? -21.930 4.916 -4.020 1.00 86.88 137 LEU A O 1
ATOM 1101 N N . SER A 1 138 ? -23.196 4.687 -5.871 1.00 74.50 138 SER A N 1
ATOM 1102 C CA . SER A 1 138 ? -24.002 3.566 -5.394 1.00 74.50 138 SER A CA 1
ATOM 1103 C C . SER A 1 138 ? -23.407 2.266 -5.925 1.00 74.50 138 SER A C 1
ATOM 1105 O O . SER A 1 138 ? -23.156 2.142 -7.123 1.00 74.50 138 SER A O 1
ATOM 1107 N N . ILE A 1 139 ? -23.189 1.296 -5.041 1.00 65.94 139 ILE A N 1
ATOM 1108 C CA . ILE A 1 139 ? -22.720 -0.039 -5.421 1.00 65.94 139 ILE A CA 1
ATOM 1109 C C . ILE A 1 139 ? -23.871 -1.014 -5.231 1.00 65.94 139 ILE A C 1
ATOM 1111 O O . ILE A 1 139 ? -24.378 -1.166 -4.116 1.00 65.94 139 ILE A O 1
ATOM 1115 N N . ASP A 1 140 ? -24.253 -1.693 -6.310 1.00 54.69 140 ASP A N 1
ATOM 1116 C CA . ASP A 1 140 ? -25.194 -2.805 -6.244 1.00 54.69 140 ASP A CA 1
ATOM 1117 C C . ASP A 1 140 ? -24.548 -3.960 -5.474 1.00 54.69 140 ASP A C 1
ATOM 1119 O O . ASP A 1 140 ? -23.658 -4.657 -5.970 1.00 54.69 140 ASP A O 1
ATOM 1123 N N . LYS A 1 141 ? -25.003 -4.183 -4.240 1.00 54.47 141 LYS A N 1
ATOM 1124 C CA . LYS A 1 141 ? -24.716 -5.428 -3.531 1.00 54.47 141 LYS A CA 1
ATOM 1125 C C . LYS A 1 141 ? -25.525 -6.524 -4.215 1.00 54.47 141 LYS A C 1
ATOM 1127 O O . LYS A 1 141 ? -26.745 -6.559 -4.089 1.00 54.47 141 LYS A O 1
ATOM 1132 N N . LYS A 1 142 ? -24.850 -7.404 -4.962 1.00 47.25 142 LYS A N 1
ATOM 1133 C CA . LYS A 1 142 ? -25.499 -8.553 -5.619 1.00 47.25 142 LYS A CA 1
ATOM 1134 C C . LYS A 1 142 ? -26.132 -9.541 -4.639 1.00 47.25 142 LYS A C 1
ATOM 1136 O O . LYS A 1 142 ? -26.965 -10.322 -5.073 1.00 47.25 142 LYS A O 1
ATOM 1141 N N . ASP A 1 143 ? -25.809 -9.456 -3.353 1.00 45.12 143 ASP A N 1
ATOM 1142 C CA . ASP A 1 143 ? -26.426 -10.272 -2.323 1.00 45.12 143 ASP A CA 1
ATOM 1143 C C . ASP A 1 143 ? -26.862 -9.418 -1.127 1.00 45.12 143 ASP A C 1
ATOM 1145 O O . ASP A 1 143 ? -26.082 -8.659 -0.550 1.00 45.12 143 ASP A O 1
ATOM 1149 N N . ILE A 1 144 ? -28.119 -9.652 -0.740 1.00 40.03 144 ILE A N 1
ATOM 1150 C CA . ILE A 1 144 ? -28.834 -9.204 0.461 1.00 40.03 144 ILE A CA 1
ATOM 1151 C C . ILE A 1 144 ? -29.575 -7.861 0.325 1.00 40.03 144 ILE A C 1
ATOM 1153 O O . ILE A 1 144 ? -29.006 -6.778 0.208 1.00 40.03 144 ILE A O 1
ATOM 1157 N N . ASN A 1 145 ? -30.902 -8.003 0.397 1.00 41.00 145 ASN A N 1
ATOM 1158 C CA . ASN A 1 145 ? -31.916 -6.983 0.641 1.00 41.00 145 ASN A CA 1
ATOM 1159 C C . ASN A 1 145 ? -31.433 -5.879 1.603 1.00 41.00 145 ASN A C 1
ATOM 1161 O O . ASN A 1 145 ? -30.967 -6.171 2.700 1.00 41.00 145 ASN A O 1
ATOM 1165 N N . GLU A 1 146 ? -31.663 -4.627 1.200 1.00 44.09 146 GLU A N 1
ATOM 1166 C CA . GLU A 1 146 ? -31.673 -3.421 2.045 1.00 44.09 146 GLU A CA 1
ATOM 1167 C C . GLU A 1 146 ? -30.314 -2.930 2.585 1.00 44.09 146 GLU A C 1
ATOM 1169 O O . GLU A 1 146 ? -29.981 -3.052 3.761 1.00 44.09 146 GLU A O 1
ATOM 1174 N N . ASN A 1 147 ? -29.528 -2.295 1.706 1.00 43.44 147 ASN A N 1
ATOM 1175 C CA . ASN A 1 147 ? -29.078 -0.895 1.833 1.00 43.44 147 ASN A CA 1
ATOM 1176 C C . ASN A 1 147 ? -27.975 -0.623 0.799 1.00 43.44 147 ASN A C 1
ATOM 1178 O O . ASN A 1 147 ? -26.874 -1.176 0.885 1.00 43.44 147 ASN A O 1
ATOM 1182 N N . LEU A 1 148 ? -28.259 0.259 -0.165 1.00 50.88 148 LEU A N 1
ATOM 1183 C CA . LEU A 1 148 ? -27.240 0.836 -1.042 1.00 50.88 148 LEU A CA 1
ATOM 1184 C C . LEU A 1 148 ? -26.187 1.524 -0.162 1.00 50.88 148 LEU A C 1
ATOM 1186 O O . LEU A 1 148 ? -26.492 2.500 0.527 1.00 50.88 148 LEU A O 1
ATOM 1190 N N . CYS A 1 149 ? -24.953 1.019 -0.173 1.00 58.44 149 CYS A N 1
ATOM 1191 C CA . CYS A 1 149 ? -23.839 1.737 0.434 1.00 58.44 149 CYS A CA 1
ATOM 1192 C C . CYS A 1 149 ? -23.519 2.912 -0.492 1.00 58.44 149 CYS A C 1
ATOM 1194 O O . CYS A 1 149 ? -23.113 2.705 -1.636 1.00 58.44 149 CYS A O 1
ATOM 1196 N N . HIS A 1 150 ? -23.808 4.124 -0.025 1.00 78.25 150 HIS A N 1
ATOM 1197 C CA . HIS A 1 150 ? -23.456 5.348 -0.728 1.00 78.25 150 HIS A CA 1
ATOM 1198 C C . HIS A 1 150 ? -22.094 5.780 -0.214 1.00 78.25 150 HIS A C 1
ATOM 1200 O O . HIS A 1 150 ? -21.973 6.173 0.945 1.00 78.25 150 HIS A O 1
ATOM 1206 N N . VAL A 1 151 ? -21.084 5.690 -1.072 1.00 88.44 151 VAL A N 1
ATOM 1207 C CA . VAL A 1 151 ? -19.751 6.214 -0.774 1.00 88.44 151 VAL A CA 1
ATOM 1208 C C . VAL A 1 151 ? -19.571 7.492 -1.571 1.00 88.44 151 VAL A C 1
ATOM 1210 O O . VAL A 1 151 ? -19.818 7.521 -2.778 1.00 88.44 151 VAL A O 1
ATOM 1213 N N . ASN A 1 152 ? -19.165 8.563 -0.898 1.00 91.94 152 ASN A N 1
ATOM 1214 C CA . ASN A 1 152 ? -18.883 9.827 -1.565 1.00 91.94 152 ASN A CA 1
ATOM 1215 C C . ASN A 1 152 ? -17.480 9.784 -2.170 1.00 91.94 152 ASN A C 1
ATOM 1217 O O . ASN A 1 152 ? -16.508 9.449 -1.497 1.00 91.94 152 ASN A O 1
ATOM 1221 N N . ILE A 1 153 ? -17.361 10.141 -3.441 1.00 93.44 153 ILE A N 1
ATOM 1222 C CA . ILE A 1 153 ? -16.092 10.135 -4.164 1.00 93.44 153 ILE A CA 1
ATOM 1223 C C . ILE A 1 153 ? -15.755 11.549 -4.608 1.00 93.44 153 ILE A C 1
ATOM 1225 O O . ILE A 1 153 ? -16.633 12.313 -5.013 1.00 93.44 153 ILE A O 1
ATOM 1229 N N . ILE A 1 154 ? -14.473 11.892 -4.551 1.00 93.38 154 ILE A N 1
ATOM 1230 C CA . ILE A 1 154 ? -13.929 13.079 -5.200 1.00 93.38 154 ILE A CA 1
ATOM 1231 C C . ILE A 1 154 ? -12.649 12.717 -5.951 1.00 93.38 154 ILE A C 1
ATOM 1233 O O . ILE A 1 154 ? -11.755 12.062 -5.416 1.00 93.38 154 ILE A O 1
ATOM 1237 N N . ASN A 1 155 ? -12.566 13.176 -7.196 1.00 94.44 155 ASN A N 1
ATOM 1238 C CA . ASN A 1 155 ? -11.350 13.128 -7.999 1.00 94.44 155 ASN A CA 1
ATOM 1239 C C . ASN A 1 155 ? -10.655 14.489 -7.886 1.00 94.44 155 ASN A C 1
ATOM 1241 O O . ASN A 1 155 ? -11.150 15.476 -8.436 1.00 94.44 155 ASN A O 1
ATOM 1245 N N . LEU A 1 156 ? -9.549 14.576 -7.154 1.00 91.88 156 LEU A N 1
ATOM 1246 C CA . LEU A 1 156 ? -8.816 15.819 -6.930 1.00 91.88 156 LEU A CA 1
ATOM 1247 C C . LEU A 1 156 ? -7.662 15.972 -7.916 1.00 91.88 156 LEU A C 1
ATOM 1249 O O . LEU A 1 156 ? -6.804 15.100 -8.035 1.00 91.88 156 LEU A O 1
ATOM 1253 N N . LEU A 1 157 ? -7.627 17.130 -8.573 1.00 88.44 157 LEU A N 1
ATOM 1254 C CA . LEU A 1 157 ? -6.476 17.576 -9.350 1.00 88.44 157 LEU A CA 1
ATOM 1255 C C . LEU A 1 157 ? -5.619 18.472 -8.466 1.00 88.44 157 LEU A C 1
ATOM 1257 O O . LEU A 1 157 ? -6.013 19.604 -8.175 1.00 88.44 157 LEU A O 1
ATOM 1261 N N . ILE A 1 158 ? -4.460 17.976 -8.046 1.00 81.00 158 ILE A N 1
ATOM 1262 C CA . ILE A 1 158 ? -3.546 18.746 -7.206 1.00 81.00 158 ILE A CA 1
ATOM 1263 C C . ILE A 1 158 ? -2.451 19.336 -8.081 1.00 81.00 158 ILE A C 1
ATOM 1265 O O . ILE A 1 158 ? -1.769 18.619 -8.805 1.00 81.00 158 ILE A O 1
ATOM 1269 N N . LYS A 1 159 ? -2.251 20.649 -7.959 1.00 72.62 159 LYS A N 1
ATOM 1270 C CA . LYS A 1 159 ? -0.978 21.280 -8.322 1.00 72.62 159 LYS A CA 1
ATOM 1271 C C . LYS A 1 159 ? -0.053 21.158 -7.116 1.00 72.62 159 LYS A C 1
ATOM 1273 O O . LYS A 1 159 ? -0.529 21.388 -6.005 1.00 72.62 159 LYS A O 1
ATOM 1278 N N . GLU A 1 160 ? 1.227 20.849 -7.321 1.00 58.66 160 GLU A N 1
ATOM 1279 C CA . GLU A 1 160 ? 2.224 20.523 -6.275 1.00 58.66 160 GLU A CA 1
ATOM 1280 C C . GLU A 1 160 ? 2.214 21.422 -5.011 1.00 58.66 160 GLU A C 1
ATOM 1282 O O . GLU A 1 160 ? 2.630 20.989 -3.942 1.00 58.66 160 GLU A O 1
ATOM 1287 N N . SER A 1 161 ? 1.696 22.652 -5.085 1.00 53.19 161 SER A N 1
ATOM 1288 C CA . SER A 1 161 ? 1.628 23.622 -3.985 1.00 53.19 161 SER A CA 1
ATOM 1289 C C . SER A 1 161 ? 0.366 23.597 -3.094 1.00 53.19 161 SER A C 1
ATOM 1291 O O . SER A 1 161 ? 0.276 24.439 -2.201 1.00 53.19 161 SER A O 1
ATOM 1293 N N . GLN A 1 162 ? -0.618 22.704 -3.303 1.00 56.28 162 GLN A N 1
ATOM 1294 C CA . GLN A 1 162 ? -1.947 22.777 -2.638 1.00 56.28 162 GLN A CA 1
ATOM 1295 C C . GLN A 1 162 ? -2.323 21.602 -1.708 1.00 56.28 162 GLN A C 1
ATOM 1297 O O . GLN A 1 162 ? -3.486 21.465 -1.326 1.00 56.28 162 GLN A O 1
ATOM 1302 N N . THR A 1 163 ? -1.375 20.758 -1.300 1.00 54.66 163 THR A N 1
ATOM 1303 C CA . THR A 1 163 ? -1.659 19.557 -0.484 1.00 54.66 163 THR A CA 1
ATOM 1304 C C . THR A 1 163 ? -2.231 19.853 0.910 1.00 54.66 163 THR A C 1
ATOM 1306 O O . THR A 1 163 ? -2.968 19.031 1.446 1.00 54.66 163 THR A O 1
ATOM 1309 N N . SER A 1 164 ? -1.972 21.035 1.476 1.00 51.81 164 SER A N 1
ATOM 1310 C CA . SER A 1 164 ? -2.367 21.409 2.843 1.00 51.81 164 SER A CA 1
ATOM 1311 C C . SER A 1 164 ? -3.852 21.749 3.040 1.00 51.81 164 SER A C 1
ATOM 1313 O O . SER A 1 164 ? -4.277 21.894 4.179 1.00 51.81 164 SER A O 1
ATOM 1315 N N . SER A 1 165 ? -4.652 21.867 1.971 1.00 59.09 165 SER A N 1
ATOM 1316 C CA . SER A 1 165 ? -6.078 22.257 2.046 1.00 59.09 165 SER A CA 1
ATOM 1317 C C . SER A 1 165 ? -7.053 21.069 2.011 1.00 59.09 165 SER A C 1
ATOM 1319 O O . SER A 1 165 ? -8.266 21.268 1.970 1.00 59.09 165 SER A O 1
ATO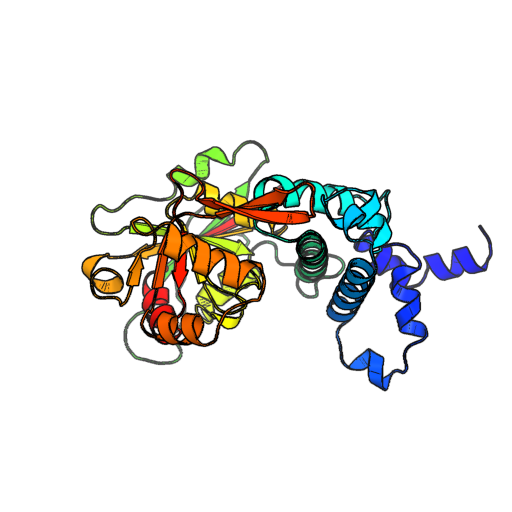M 1321 N N . ILE A 1 166 ? -6.548 19.831 1.959 1.00 65.75 166 ILE A N 1
ATOM 1322 C CA . ILE A 1 166 ? -7.370 18.628 1.731 1.00 65.75 166 ILE A CA 1
ATOM 1323 C C . ILE A 1 166 ? -7.990 18.111 3.037 1.00 65.75 166 ILE A C 1
ATOM 1325 O O . ILE A 1 166 ? -9.089 17.559 3.012 1.00 65.75 166 ILE A O 1
ATOM 1329 N N . SER A 1 167 ? -7.338 18.344 4.178 1.00 63.41 167 SER A N 1
ATOM 1330 C CA . SER A 1 167 ? -7.853 17.989 5.508 1.00 63.41 167 SER A CA 1
ATOM 1331 C C . SER A 1 167 ? -9.186 18.681 5.826 1.00 63.41 167 SER A C 1
ATOM 1333 O O . SER A 1 167 ? -10.066 18.058 6.416 1.00 63.41 167 SER A O 1
ATOM 1335 N N . ASP A 1 168 ? -9.394 19.906 5.329 1.00 64.38 168 ASP A N 1
ATOM 1336 C CA . ASP A 1 168 ? -10.645 20.670 5.476 1.00 64.38 168 ASP A CA 1
ATOM 1337 C C . ASP A 1 168 ? -11.860 19.998 4.804 1.00 64.38 168 ASP A C 1
ATOM 1339 O O . ASP A 1 168 ? -13.010 20.337 5.092 1.00 64.38 168 ASP A O 1
ATOM 1343 N N . LEU A 1 169 ? -11.632 19.040 3.898 1.00 65.25 169 LEU A N 1
ATOM 1344 C CA . LEU A 1 169 ? -12.701 18.303 3.218 1.00 65.25 169 LEU A CA 1
ATOM 1345 C C . LEU A 1 169 ? -13.320 17.206 4.094 1.00 65.25 169 LEU A C 1
ATOM 1347 O O . LEU A 1 169 ? -14.346 16.635 3.716 1.00 65.25 169 LEU A O 1
ATOM 1351 N N . VAL A 1 170 ? -12.718 16.900 5.245 1.00 66.38 170 VAL A N 1
ATOM 1352 C CA . VAL A 1 170 ? -13.192 15.865 6.163 1.00 66.38 170 VAL A CA 1
ATOM 1353 C C . VAL A 1 170 ? -13.875 16.530 7.354 1.00 66.38 170 VAL A C 1
ATOM 1355 O O . VAL A 1 170 ? -13.232 17.105 8.223 1.00 66.38 170 VAL A O 1
ATOM 1358 N N . SER A 1 171 ? -15.206 16.463 7.402 1.00 61.59 171 SER A N 1
ATOM 1359 C CA . SER A 1 171 ? -15.965 16.973 8.549 1.00 61.59 171 SER A CA 1
ATOM 1360 C C . SER A 1 171 ? -15.901 15.997 9.725 1.00 61.59 171 SER A C 1
ATOM 1362 O O . SER A 1 171 ? -16.227 14.819 9.569 1.00 61.59 171 SER A O 1
ATOM 1364 N N . GLU A 1 172 ? -15.526 16.494 10.905 1.00 58.56 172 GLU A N 1
ATOM 1365 C CA . GLU A 1 172 ? -15.642 15.746 12.158 1.00 58.56 172 GLU A CA 1
ATOM 1366 C C . GLU A 1 172 ? -17.106 15.698 12.620 1.00 58.56 172 GLU A C 1
ATOM 1368 O O . GLU A 1 172 ? -17.772 16.725 12.771 1.00 58.56 172 GLU A O 1
ATOM 1373 N N . ASP A 1 173 ? -17.604 14.492 12.876 1.00 64.69 173 ASP A N 1
ATOM 1374 C CA . ASP A 1 173 ? -18.878 14.257 13.550 1.00 64.69 173 ASP A CA 1
ATOM 1375 C C . ASP A 1 173 ? -18.589 13.882 15.009 1.00 64.69 173 ASP A C 1
ATOM 1377 O O . ASP A 1 173 ? -17.771 13.012 15.288 1.00 64.69 173 ASP A O 1
ATOM 1381 N N . LYS A 1 174 ? -19.276 14.508 15.970 1.00 61.50 174 LYS A N 1
ATOM 1382 C CA . LYS A 1 174 ? -19.054 14.271 17.406 1.00 61.50 174 LYS A CA 1
ATOM 1383 C C . LYS A 1 174 ? -19.305 12.822 17.838 1.00 61.50 174 LYS A C 1
ATOM 1385 O O . LYS A 1 174 ? -18.834 12.436 18.906 1.00 61.50 174 LYS A O 1
ATOM 1390 N N . GLN A 1 175 ? -20.062 12.040 17.064 1.00 73.25 175 GLN A N 1
ATOM 1391 C CA . GLN A 1 175 ? -20.381 10.647 17.393 1.00 73.25 175 GLN A CA 1
ATOM 1392 C C . GLN A 1 175 ? -19.489 9.619 16.675 1.00 73.25 175 GLN A C 1
ATOM 1394 O O . GLN A 1 175 ? -19.412 8.465 17.109 1.00 73.25 175 GLN A O 1
ATOM 1399 N N . ASN A 1 176 ? -18.798 10.024 15.608 1.00 84.62 176 ASN A N 1
ATOM 1400 C CA . ASN A 1 176 ? -18.003 9.141 14.762 1.00 84.62 176 ASN A CA 1
ATOM 1401 C C . ASN A 1 176 ? -16.533 9.560 14.782 1.00 84.62 176 ASN A C 1
ATOM 1403 O O . ASN A 1 176 ? -16.213 10.736 14.665 1.00 84.62 176 ASN A O 1
ATOM 1407 N N . ILE A 1 177 ? -15.619 8.597 14.876 1.00 90.19 177 ILE A N 1
ATOM 1408 C CA . ILE A 1 177 ? -14.203 8.881 14.633 1.00 90.19 177 ILE A CA 1
ATOM 1409 C C . ILE A 1 177 ? -13.909 8.737 13.142 1.00 90.19 177 ILE A C 1
ATOM 1411 O O . ILE A 1 177 ? -14.382 7.795 12.502 1.00 90.19 177 ILE A O 1
ATOM 1415 N N . ALA A 1 178 ? -13.126 9.662 12.595 1.00 91.88 178 ALA A N 1
ATOM 1416 C CA . ALA A 1 178 ? -12.585 9.530 11.253 1.00 91.88 178 ALA A CA 1
ATOM 1417 C C . ALA A 1 178 ? -11.292 8.709 11.309 1.00 91.88 178 ALA A C 1
ATOM 1419 O O . ALA A 1 178 ? -10.372 9.031 12.062 1.00 91.88 178 ALA A O 1
ATOM 1420 N N . LEU A 1 179 ? -11.241 7.638 10.523 1.00 95.31 179 LEU A N 1
ATOM 1421 C CA . LEU A 1 179 ? -10.044 6.836 10.309 1.00 95.31 179 LEU A CA 1
ATOM 1422 C C . LEU A 1 179 ? -9.708 6.805 8.819 1.00 95.31 179 LEU A C 1
ATOM 1424 O O . LEU A 1 179 ? -10.591 6.739 7.965 1.00 95.31 179 LEU A O 1
ATOM 1428 N N . PHE A 1 180 ? -8.420 6.847 8.512 1.00 96.88 180 PHE A N 1
ATOM 1429 C CA . PHE A 1 180 ? -7.899 7.050 7.170 1.00 96.88 180 PHE A CA 1
ATOM 1430 C C . PHE A 1 180 ? -6.990 5.900 6.766 1.00 96.88 180 PHE A C 1
ATOM 1432 O O . PHE A 1 180 ? -6.150 5.455 7.550 1.00 96.88 180 PHE A O 1
ATOM 1439 N N . HIS A 1 181 ? -7.134 5.455 5.523 1.00 97.81 181 HIS A N 1
ATOM 1440 C CA . HIS A 1 181 ? -6.263 4.467 4.900 1.00 97.81 181 HIS A CA 1
ATOM 1441 C C . HIS A 1 181 ? -5.693 5.035 3.599 1.00 97.81 181 HIS A C 1
ATOM 1443 O O . HIS A 1 181 ? -6.441 5.290 2.653 1.00 97.81 181 HIS A O 1
ATOM 1449 N N . GLY A 1 182 ? -4.377 5.241 3.568 1.00 96.81 182 GLY A N 1
ATOM 1450 C CA . GLY A 1 182 ? -3.646 5.647 2.371 1.00 96.81 182 GLY A CA 1
ATOM 1451 C C . GLY A 1 182 ? -3.330 4.448 1.486 1.00 96.81 182 GLY A C 1
ATOM 1452 O O . GLY A 1 182 ? -2.806 3.446 1.972 1.00 96.81 182 GLY A O 1
ATOM 1453 N N . THR A 1 183 ? -3.642 4.543 0.198 1.00 97.19 183 THR A N 1
ATOM 1454 C CA . THR A 1 183 ? -3.487 3.450 -0.768 1.00 97.19 183 THR A CA 1
ATOM 1455 C C . THR A 1 183 ? -3.396 3.981 -2.204 1.00 97.19 183 THR A C 1
ATOM 1457 O O . THR A 1 183 ? -3.222 5.183 -2.399 1.00 97.19 183 THR A O 1
ATOM 1460 N N . ASP A 1 184 ? -3.483 3.110 -3.209 1.00 96.25 184 ASP A N 1
ATOM 1461 C CA . ASP A 1 184 ? -3.524 3.484 -4.627 1.00 96.25 184 ASP A CA 1
ATOM 1462 C C . ASP A 1 184 ? -4.954 3.472 -5.211 1.00 96.25 184 ASP A C 1
ATOM 1464 O O . ASP A 1 184 ? -5.912 3.027 -4.569 1.00 96.25 184 ASP A O 1
ATOM 1468 N N . HIS A 1 185 ? -5.131 4.012 -6.422 1.00 96.06 185 HIS A N 1
ATOM 1469 C CA . HIS A 1 185 ? -6.449 4.098 -7.073 1.00 96.06 185 HIS A CA 1
ATOM 1470 C C . HIS A 1 185 ? -7.108 2.725 -7.260 1.00 96.06 185 HIS A C 1
ATOM 1472 O O . HIS A 1 185 ? -8.315 2.586 -7.036 1.00 96.06 185 HIS A O 1
ATOM 1478 N N . GLU A 1 186 ? -6.341 1.720 -7.678 1.00 94.75 186 GLU A N 1
ATOM 1479 C CA . GLU A 1 186 ? -6.845 0.364 -7.910 1.00 94.75 186 GLU A CA 1
ATOM 1480 C C . GLU A 1 186 ? -7.311 -0.285 -6.599 1.00 94.75 186 GLU A C 1
ATOM 1482 O O . GLU A 1 186 ? -8.459 -0.713 -6.487 1.00 94.75 186 GLU A O 1
ATOM 1487 N N . SER A 1 187 ? -6.479 -0.242 -5.561 1.00 95.88 187 SER A N 1
ATOM 1488 C CA . SER A 1 187 ? -6.757 -0.815 -4.244 1.00 95.88 187 SER A CA 1
ATOM 1489 C C . SER A 1 187 ? -7.927 -0.117 -3.553 1.00 95.88 187 SER A C 1
ATOM 1491 O O . SER A 1 187 ? -8.760 -0.775 -2.936 1.00 95.88 187 SER A O 1
ATOM 1493 N N . ALA A 1 188 ? -8.057 1.208 -3.677 1.00 96.69 188 ALA A N 1
ATOM 1494 C CA . ALA A 1 188 ? -9.234 1.919 -3.175 1.00 96.69 188 ALA A CA 1
ATOM 1495 C C . ALA A 1 188 ? -10.517 1.499 -3.917 1.00 96.69 188 ALA A C 1
ATOM 1497 O O . ALA A 1 188 ? -11.568 1.328 -3.295 1.00 96.69 188 ALA A O 1
ATOM 1498 N N . SER A 1 189 ? -10.435 1.274 -5.232 1.00 94.19 189 SER A N 1
ATOM 1499 C CA . SER A 1 189 ? -11.555 0.754 -6.032 1.00 94.19 189 SER A CA 1
ATOM 1500 C C . SER A 1 189 ? -11.927 -0.679 -5.635 1.00 94.19 189 SER A C 1
ATOM 1502 O O . SER A 1 189 ? -13.106 -1.048 -5.634 1.00 94.19 189 SER A O 1
ATOM 1504 N N . ASP A 1 190 ? -10.942 -1.478 -5.241 1.00 93.50 190 ASP A N 1
ATOM 1505 C CA . ASP A 1 190 ? -11.137 -2.829 -4.725 1.00 93.50 190 ASP A CA 1
ATOM 1506 C C . ASP A 1 190 ? -11.756 -2.853 -3.335 1.00 93.50 190 ASP A C 1
ATOM 1508 O O . ASP A 1 190 ? -12.724 -3.578 -3.120 1.00 93.50 190 ASP A O 1
ATOM 1512 N N . ILE A 1 191 ? -11.286 -2.015 -2.412 1.00 94.56 191 ILE A N 1
ATOM 1513 C CA . ILE A 1 191 ? -11.901 -1.859 -1.087 1.00 94.56 191 ILE A CA 1
ATOM 1514 C C . ILE A 1 191 ? -13.376 -1.475 -1.237 1.00 94.56 191 ILE A C 1
ATOM 1516 O O . ILE A 1 191 ? -14.256 -2.021 -0.565 1.00 94.56 191 ILE A O 1
ATOM 1520 N N . LEU A 1 192 ? -13.655 -0.566 -2.172 1.00 92.12 192 LEU A N 1
ATOM 1521 C CA . LEU A 1 192 ? -14.998 -0.110 -2.478 1.00 92.12 192 LEU A CA 1
ATOM 1522 C C . LEU A 1 192 ? -15.884 -1.246 -3.010 1.00 92.12 192 LEU A C 1
ATOM 1524 O O . LEU A 1 192 ? -16.974 -1.475 -2.484 1.00 92.12 192 LEU A O 1
ATOM 1528 N N . SER A 1 193 ? -15.422 -1.975 -4.028 1.00 89.50 193 SER A N 1
ATOM 1529 C CA . SER A 1 193 ? -16.226 -2.963 -4.762 1.00 89.50 193 SER A CA 1
ATOM 1530 C C . SER A 1 193 ? -16.227 -4.358 -4.128 1.00 89.50 193 SER A C 1
ATOM 1532 O O . SER A 1 193 ? -17.282 -4.984 -4.004 1.00 89.50 193 SER A O 1
ATOM 1534 N N . ARG A 1 194 ? -15.076 -4.826 -3.649 1.00 90.12 194 ARG A N 1
ATOM 1535 C CA . ARG A 1 194 ? -14.835 -6.184 -3.138 1.00 90.12 194 ARG A CA 1
ATOM 1536 C C . ARG A 1 194 ? -14.731 -6.246 -1.620 1.00 90.12 194 ARG A C 1
ATOM 1538 O O . ARG A 1 194 ? -15.165 -7.237 -1.046 1.00 90.12 194 ARG A O 1
ATOM 1545 N N . GLY A 1 195 ? -14.313 -5.162 -0.974 1.00 92.56 195 GLY A N 1
ATOM 1546 C CA . GLY A 1 195 ? -14.179 -5.080 0.480 1.00 92.56 195 GLY A CA 1
ATOM 1547 C C . GLY A 1 195 ? -12.735 -5.128 0.946 1.00 92.56 195 GLY A C 1
ATOM 1548 O O . GLY A 1 195 ? -11.809 -5.070 0.143 1.00 92.56 195 GLY A O 1
ATOM 1549 N N . ILE A 1 196 ? -12.554 -5.174 2.263 1.00 95.94 196 ILE A N 1
ATOM 1550 C CA . ILE A 1 196 ? -11.228 -5.165 2.876 1.00 95.94 196 ILE A CA 1
ATOM 1551 C C . ILE A 1 196 ? -10.686 -6.598 2.873 1.00 95.94 196 ILE A C 1
ATOM 1553 O O . ILE A 1 196 ? -11.127 -7.423 3.663 1.00 95.94 196 ILE A O 1
ATOM 1557 N N . ASP A 1 197 ? -9.726 -6.876 1.993 1.00 96.31 197 ASP A N 1
ATOM 1558 C CA . ASP A 1 197 ? -8.995 -8.148 1.936 1.00 96.31 197 ASP A CA 1
ATOM 1559 C C . ASP A 1 197 ? -7.692 -8.031 2.743 1.00 96.31 197 ASP A C 1
ATOM 1561 O O . ASP A 1 197 ? -6.741 -7.365 2.317 1.00 96.31 197 ASP A O 1
ATOM 1565 N N . LEU A 1 198 ? -7.63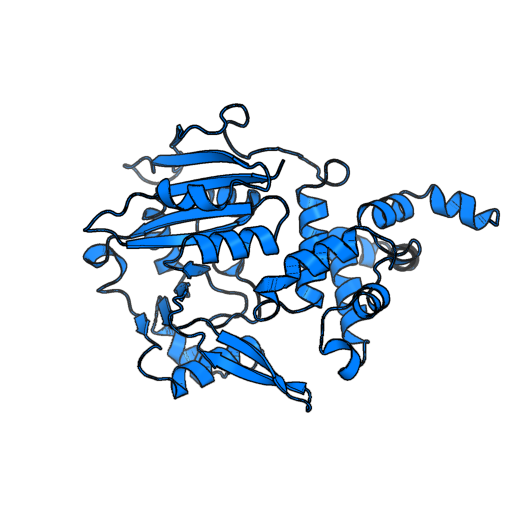9 -8.662 3.923 1.00 96.75 198 LEU A N 1
ATOM 1566 C CA . LEU A 1 198 ? -6.474 -8.572 4.808 1.00 96.75 198 LEU A CA 1
ATOM 1567 C C . LEU A 1 198 ? -5.222 -9.201 4.191 1.00 96.75 198 LEU A C 1
ATOM 1569 O O . LEU A 1 198 ? -4.120 -8.732 4.484 1.00 96.75 198 LEU A O 1
ATOM 1573 N N . HIS A 1 199 ? -5.365 -10.191 3.304 1.00 95.62 199 HIS A N 1
ATOM 1574 C CA . HIS A 1 199 ? -4.250 -10.896 2.660 1.00 95.62 199 HIS A CA 1
ATOM 1575 C C . HIS A 1 199 ? -3.523 -10.060 1.598 1.00 95.62 199 HIS A C 1
ATOM 1577 O O . HIS A 1 199 ? -2.485 -10.470 1.079 1.00 95.62 199 HIS A O 1
ATOM 1583 N N . ARG A 1 200 ? -4.037 -8.863 1.288 1.00 93.31 200 ARG A N 1
ATOM 1584 C CA . ARG A 1 200 ? -3.324 -7.832 0.514 1.00 93.31 200 ARG A CA 1
ATOM 1585 C C . ARG A 1 200 ? -2.404 -6.975 1.382 1.00 93.31 200 ARG A C 1
ATOM 1587 O O . ARG A 1 200 ? -1.701 -6.108 0.863 1.00 93.31 200 ARG A O 1
ATOM 1594 N N . GLY A 1 201 ? -2.405 -7.202 2.696 1.00 92.19 201 GLY A N 1
ATOM 1595 C CA . GLY A 1 201 ? -1.517 -6.544 3.639 1.00 92.19 201 GLY A CA 1
ATOM 1596 C C . GLY A 1 201 ? -0.049 -6.800 3.304 1.00 92.19 201 GLY A C 1
ATOM 1597 O O . GLY A 1 201 ? 0.346 -7.875 2.860 1.00 92.19 201 GLY A O 1
ATOM 1598 N N . ARG A 1 202 ? 0.793 -5.794 3.533 1.00 90.94 202 ARG A N 1
ATOM 1599 C CA . ARG A 1 202 ? 2.231 -5.897 3.261 1.00 90.94 202 ARG A CA 1
ATOM 1600 C C . ARG A 1 202 ? 2.941 -6.717 4.336 1.00 90.94 202 ARG A C 1
ATOM 1602 O O . ARG A 1 202 ? 2.493 -6.810 5.480 1.00 90.94 202 ARG A O 1
ATOM 1609 N N . GLN A 1 203 ? 4.071 -7.309 3.966 1.00 90.88 203 GLN A N 1
ATOM 1610 C CA . GLN A 1 203 ? 4.927 -8.046 4.897 1.00 90.88 203 GLN A CA 1
ATOM 1611 C C . GLN A 1 203 ? 5.614 -7.089 5.881 1.00 90.88 203 GLN A C 1
ATOM 1613 O O . GLN A 1 203 ? 5.746 -5.894 5.609 1.00 90.88 203 GLN A O 1
ATOM 1618 N N . LYS A 1 204 ? 6.070 -7.611 7.023 1.00 91.44 204 LYS A N 1
ATOM 1619 C CA . LYS A 1 204 ? 6.909 -6.894 7.997 1.00 91.44 204 LYS A CA 1
ATOM 1620 C C . LYS A 1 204 ? 6.374 -5.503 8.367 1.00 91.44 204 LYS A C 1
ATOM 1622 O O . LYS A 1 204 ? 7.094 -4.507 8.265 1.00 91.44 204 LYS A O 1
ATOM 1627 N N . ARG A 1 205 ? 5.103 -5.407 8.753 1.00 93.44 205 ARG A N 1
ATOM 1628 C CA . ARG A 1 205 ? 4.507 -4.188 9.325 1.00 93.44 205 ARG A CA 1
ATOM 1629 C C . ARG A 1 205 ? 4.488 -4.283 10.850 1.00 93.44 205 ARG A C 1
ATOM 1631 O O . ARG A 1 205 ? 4.937 -5.276 11.408 1.00 93.44 205 ARG A O 1
ATOM 1638 N N . ASP A 1 206 ? 4.055 -3.229 11.534 1.00 94.94 206 ASP A N 1
ATOM 1639 C CA . ASP A 1 206 ? 4.180 -3.157 12.998 1.00 94.94 206 ASP A CA 1
ATOM 1640 C C . ASP A 1 206 ? 3.337 -4.221 13.710 1.00 94.94 206 ASP A C 1
ATOM 1642 O O . ASP A 1 206 ? 3.786 -4.832 14.673 1.00 94.94 206 ASP A O 1
ATOM 1646 N N . PHE A 1 207 ? 2.125 -4.472 13.223 1.00 96.00 207 PHE A N 1
ATOM 1647 C CA . PHE A 1 207 ? 1.130 -5.341 13.857 1.00 96.00 207 PHE A CA 1
ATOM 1648 C C . PHE A 1 207 ? 0.685 -6.511 12.968 1.00 96.00 207 PHE A C 1
ATOM 1650 O O . PHE A 1 207 ? -0.228 -7.250 13.334 1.00 96.00 207 PHE A O 1
ATOM 1657 N N . SER A 1 208 ? 1.315 -6.697 11.805 1.00 94.56 208 SER A N 1
ATOM 1658 C CA . SER A 1 208 ? 1.008 -7.786 10.880 1.00 94.56 208 SER A CA 1
ATOM 1659 C C . SER A 1 208 ? 2.146 -8.051 9.892 1.00 94.56 208 SER A C 1
ATOM 1661 O O . SER A 1 208 ? 3.014 -7.211 9.656 1.00 94.56 208 SER A O 1
ATOM 1663 N N . CYS A 1 209 ? 2.133 -9.241 9.293 1.00 92.25 209 CYS A N 1
ATOM 1664 C CA . CYS A 1 209 ? 3.043 -9.644 8.224 1.00 92.25 209 CYS A CA 1
ATOM 1665 C C . CYS A 1 209 ? 2.205 -10.358 7.156 1.00 92.25 209 CYS A C 1
ATOM 1667 O O . CYS A 1 209 ? 1.770 -11.487 7.372 1.00 92.25 209 CYS A O 1
ATOM 1669 N N . GLY A 1 210 ? 1.853 -9.655 6.076 1.00 91.62 210 GLY A N 1
ATOM 1670 C CA . GLY A 1 210 ? 1.080 -10.231 4.967 1.00 91.62 210 GLY A CA 1
ATOM 1671 C C . GLY A 1 210 ? -0.434 -10.319 5.182 1.00 91.62 210 GLY A C 1
ATOM 1672 O O . GLY A 1 210 ? -1.155 -10.708 4.274 1.00 91.62 210 GLY A O 1
ATOM 1673 N N . SER A 1 211 ? -0.921 -10.001 6.385 1.00 93.44 211 SER A N 1
ATOM 1674 C CA . SER A 1 211 ? -2.332 -10.156 6.749 1.00 93.44 211 SER A CA 1
ATOM 1675 C C . SER A 1 211 ? -2.773 -9.058 7.711 1.00 93.44 211 SER A C 1
ATOM 1677 O O . SER A 1 211 ? -2.688 -9.224 8.926 1.00 93.44 211 SER A O 1
ATOM 1679 N N . GLY A 1 212 ? -3.189 -7.907 7.187 1.00 96.50 212 GLY A N 1
ATOM 1680 C CA . GLY A 1 212 ? -3.713 -6.827 8.020 1.00 96.50 212 GLY A CA 1
ATOM 1681 C C . GLY A 1 212 ? -4.008 -5.541 7.260 1.00 96.50 212 GLY A C 1
ATOM 1682 O O . GLY A 1 212 ? -3.385 -5.253 6.238 1.00 96.50 212 GLY A O 1
ATOM 1683 N N . PHE A 1 213 ? -4.930 -4.747 7.800 1.00 98.19 213 PHE A N 1
ATOM 1684 C CA . PHE A 1 213 ? -5.384 -3.489 7.207 1.00 98.19 213 PHE A CA 1
ATOM 1685 C C . PHE A 1 213 ? -5.158 -2.328 8.174 1.00 98.19 213 PHE A C 1
ATOM 1687 O O . PHE A 1 213 ? -5.702 -2.328 9.277 1.00 98.19 213 PHE A O 1
ATOM 1694 N N . TYR A 1 214 ? -4.327 -1.362 7.774 1.00 97.75 214 TYR A N 1
ATOM 1695 C CA . TYR A 1 214 ? -3.880 -0.275 8.648 1.00 97.75 214 TYR A CA 1
ATOM 1696 C C . TYR A 1 214 ? -4.680 0.998 8.437 1.00 97.75 214 TYR A C 1
ATOM 1698 O O . TYR A 1 214 ? -4.903 1.432 7.308 1.00 97.75 214 TYR A O 1
ATOM 1706 N N . LEU A 1 215 ? -5.035 1.621 9.547 1.00 97.62 215 LEU A N 1
ATOM 1707 C CA . LEU A 1 215 ? -5.770 2.866 9.640 1.00 97.62 215 LEU A CA 1
ATOM 1708 C C . LEU A 1 215 ? -5.015 3.820 10.567 1.00 97.62 215 LEU A C 1
ATOM 1710 O O . LEU A 1 215 ? -4.404 3.392 11.544 1.00 97.62 215 LEU A O 1
ATOM 1714 N N . THR A 1 216 ? -5.104 5.115 10.296 1.00 95.94 216 THR A N 1
ATOM 1715 C CA . THR A 1 216 ? -4.636 6.187 11.186 1.00 95.94 216 THR A CA 1
ATOM 1716 C C . THR A 1 216 ? -5.771 7.175 11.445 1.00 95.94 216 THR A C 1
ATOM 1718 O O . THR A 1 216 ? -6.725 7.239 10.677 1.00 95.94 216 THR A O 1
ATOM 1721 N N . ASN A 1 217 ? -5.697 7.944 12.526 1.00 93.25 217 ASN A N 1
ATOM 1722 C CA . ASN A 1 217 ? -6.619 9.050 12.798 1.00 93.25 217 ASN A CA 1
ATOM 1723 C C . ASN A 1 217 ? -6.108 10.390 12.236 1.00 93.25 217 ASN A C 1
ATOM 1725 O O . ASN A 1 217 ? -6.754 11.416 12.427 1.00 93.25 217 ASN A O 1
ATOM 1729 N N . ASN A 1 218 ? -4.960 10.388 11.556 1.00 92.12 218 ASN A N 1
ATOM 1730 C CA . ASN A 1 218 ? -4.362 11.563 10.945 1.00 92.12 218 ASN A CA 1
ATOM 1731 C C . ASN A 1 218 ? -4.417 11.447 9.415 1.00 92.12 218 ASN A C 1
ATOM 1733 O O . ASN A 1 218 ? -3.809 10.554 8.822 1.00 92.12 218 ASN A O 1
ATOM 1737 N N . PHE A 1 219 ? -5.146 12.362 8.777 1.00 91.94 219 PHE A N 1
ATOM 1738 C CA . PHE A 1 219 ? -5.291 12.392 7.323 1.00 91.94 219 PHE A CA 1
ATOM 1739 C C . PHE A 1 219 ? -3.945 12.557 6.604 1.00 91.94 219 PHE A C 1
ATOM 1741 O O . PHE A 1 219 ? -3.684 11.854 5.627 1.00 91.94 219 PHE A O 1
ATOM 1748 N N . ASP A 1 220 ? -3.075 13.434 7.106 1.00 90.62 220 ASP A N 1
ATOM 1749 C CA . ASP A 1 220 ? -1.780 13.719 6.488 1.00 90.62 220 ASP A CA 1
ATOM 1750 C C . ASP A 1 220 ? -0.852 12.506 6.558 1.00 90.62 220 ASP A C 1
ATOM 1752 O O . ASP A 1 220 ? -0.121 12.241 5.608 1.00 90.62 220 ASP A O 1
ATOM 1756 N N . ASP A 1 221 ? -0.908 11.716 7.635 1.00 91.12 221 ASP A N 1
ATOM 1757 C CA . ASP A 1 221 ? -0.146 10.464 7.729 1.00 91.12 221 ASP A CA 1
ATOM 1758 C C . ASP A 1 221 ? -0.602 9.454 6.658 1.00 91.12 221 ASP A C 1
ATOM 1760 O O . ASP A 1 221 ? 0.234 8.837 5.991 1.00 91.12 221 ASP A O 1
ATOM 1764 N N . ALA A 1 222 ? -1.916 9.316 6.439 1.00 94.25 222 ALA A N 1
ATOM 1765 C CA . ALA A 1 222 ? -2.458 8.450 5.390 1.00 94.25 222 ALA A CA 1
ATOM 1766 C C . ALA A 1 222 ? -2.107 8.957 3.981 1.00 94.25 222 ALA A C 1
ATOM 1768 O O . ALA A 1 222 ? -1.701 8.172 3.123 1.00 94.25 222 ALA A O 1
ATOM 1769 N N . LEU A 1 223 ? -2.224 10.263 3.735 1.00 92.62 223 LEU A N 1
ATOM 1770 C CA . LEU A 1 223 ? -1.882 10.858 2.446 1.00 92.62 223 LEU A CA 1
ATOM 1771 C C . LEU A 1 223 ? -0.380 10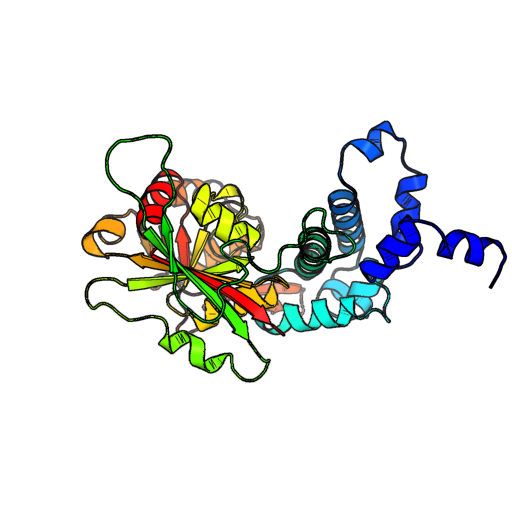.744 2.150 1.00 92.62 223 LEU A C 1
ATOM 1773 O O . LEU A 1 223 ? -0.001 10.364 1.044 1.00 92.62 223 LEU A O 1
ATOM 1777 N N . ASN A 1 224 ? 0.476 11.011 3.139 1.00 91.50 224 ASN A N 1
ATOM 1778 C CA . ASN A 1 224 ? 1.922 10.836 3.014 1.00 91.50 224 ASN A CA 1
ATOM 1779 C C . ASN A 1 224 ? 2.278 9.382 2.696 1.00 91.50 224 ASN A C 1
ATOM 1781 O O . ASN A 1 224 ? 3.121 9.135 1.836 1.00 91.50 224 ASN A O 1
ATOM 1785 N N . TRP A 1 225 ? 1.613 8.413 3.334 1.00 92.94 225 TRP A N 1
ATOM 1786 C CA . TRP A 1 225 ? 1.786 7.001 2.997 1.00 92.94 225 TRP A CA 1
ATOM 1787 C C . TRP A 1 225 ? 1.427 6.707 1.532 1.00 92.94 225 TRP A C 1
ATOM 1789 O O . TRP A 1 225 ? 2.211 6.072 0.825 1.00 92.94 225 TRP A O 1
ATOM 1799 N N . ALA A 1 226 ? 0.276 7.191 1.058 1.00 94.69 226 ALA A N 1
ATOM 1800 C CA . ALA A 1 226 ? -0.165 6.995 -0.323 1.00 94.69 226 ALA A CA 1
ATOM 1801 C C . ALA A 1 226 ? 0.817 7.621 -1.332 1.00 94.69 226 ALA A C 1
ATOM 1803 O O . ALA A 1 226 ? 1.311 6.929 -2.220 1.00 94.69 226 ALA A O 1
ATOM 1804 N N . ASN A 1 227 ? 1.180 8.896 -1.152 1.00 92.38 227 ASN A N 1
ATOM 1805 C CA . ASN A 1 227 ? 2.096 9.623 -2.045 1.00 92.38 227 ASN A CA 1
ATOM 1806 C C . ASN A 1 227 ? 3.473 8.955 -2.167 1.00 92.38 227 ASN A C 1
ATOM 1808 O O . ASN A 1 227 ? 4.116 9.008 -3.212 1.00 92.38 227 ASN A O 1
ATOM 1812 N N . ASN A 1 228 ? 3.926 8.313 -1.094 1.00 91.62 228 ASN A N 1
ATOM 1813 C CA . ASN A 1 228 ? 5.222 7.651 -1.054 1.00 91.62 228 ASN A CA 1
ATOM 1814 C C . ASN A 1 228 ? 5.202 6.215 -1.582 1.00 91.62 228 ASN A C 1
ATOM 1816 O O . ASN A 1 228 ? 6.260 5.612 -1.727 1.00 91.62 228 ASN A O 1
ATOM 1820 N N . THR A 1 229 ? 4.036 5.627 -1.842 1.00 92.50 229 THR A N 1
ATOM 1821 C CA . THR A 1 229 ? 3.941 4.218 -2.255 1.00 92.50 229 THR A CA 1
ATOM 1822 C C . THR A 1 229 ? 3.408 4.024 -3.669 1.00 92.50 229 THR A C 1
ATOM 1824 O O . THR A 1 229 ? 3.556 2.929 -4.204 1.00 92.50 229 THR A O 1
ATOM 1827 N N . THR A 1 230 ? 2.860 5.064 -4.305 1.00 93.88 230 THR A N 1
ATOM 1828 C CA . THR A 1 230 ? 2.269 4.982 -5.651 1.00 93.88 230 THR A CA 1
ATOM 1829 C C . THR A 1 230 ? 2.272 6.331 -6.385 1.00 93.88 230 THR A C 1
ATOM 1831 O O . THR A 1 230 ? 2.287 7.391 -5.762 1.00 93.88 230 THR A O 1
ATOM 1834 N N . ALA A 1 231 ? 2.223 6.302 -7.720 1.00 92.38 231 ALA A N 1
ATOM 1835 C CA . ALA A 1 231 ? 1.986 7.455 -8.592 1.00 92.38 231 ALA A CA 1
ATOM 1836 C C . ALA A 1 231 ? 0.513 7.885 -8.622 1.00 92.38 231 ALA A C 1
ATOM 1838 O O . ALA A 1 231 ? 0.202 9.002 -9.037 1.00 92.38 231 ALA A O 1
ATOM 1839 N N . LYS A 1 232 ? -0.404 7.004 -8.207 1.00 94.44 232 LYS A N 1
ATOM 1840 C CA . LYS A 1 232 ? -1.850 7.243 -8.194 1.00 94.44 232 LYS A CA 1
ATOM 1841 C C . LYS A 1 232 ? -2.392 7.115 -6.771 1.00 94.44 232 LYS A C 1
ATOM 1843 O O . LYS A 1 232 ? -3.068 6.132 -6.462 1.00 94.44 232 LYS A O 1
ATOM 1848 N N . PRO A 1 233 ? -2.100 8.090 -5.891 1.00 95.56 233 PRO A N 1
ATOM 1849 C CA . PRO A 1 233 ? -2.504 8.032 -4.496 1.00 95.56 233 PRO A CA 1
ATOM 1850 C C . PRO A 1 233 ? -4.020 8.166 -4.326 1.00 95.56 233 PRO A C 1
ATOM 1852 O O . PRO A 1 233 ? -4.702 8.906 -5.042 1.00 95.56 233 PRO A O 1
ATOM 1855 N N . ALA A 1 234 ? -4.543 7.450 -3.337 1.00 96.88 234 ALA A N 1
ATOM 1856 C CA . ALA A 1 234 ? -5.918 7.509 -2.875 1.00 96.88 234 ALA A CA 1
ATOM 1857 C C . ALA A 1 234 ? -5.972 7.444 -1.342 1.00 96.88 234 ALA A C 1
ATOM 1859 O O . ALA A 1 234 ? -5.139 6.805 -0.699 1.00 96.88 234 ALA A O 1
ATOM 1860 N N . VAL A 1 235 ? -6.986 8.072 -0.747 1.00 97.12 235 VAL A N 1
ATOM 1861 C CA . VAL A 1 235 ? -7.268 7.958 0.690 1.00 97.12 235 VAL A CA 1
ATOM 1862 C C . VAL A 1 235 ? -8.709 7.510 0.886 1.00 97.12 235 VAL A C 1
ATOM 1864 O O . VAL A 1 235 ? -9.646 8.189 0.463 1.00 97.12 235 VAL A O 1
ATOM 1867 N N . SER A 1 236 ? -8.885 6.365 1.543 1.00 97.00 236 SER A N 1
ATOM 1868 C CA . SER A 1 236 ? -10.193 5.883 1.994 1.00 97.00 236 SER A CA 1
ATOM 1869 C C . SER A 1 236 ? -10.487 6.423 3.391 1.00 97.00 236 SER A C 1
ATOM 1871 O O . SER A 1 236 ? -9.644 6.329 4.284 1.00 97.00 236 SER A O 1
ATOM 1873 N N . ILE A 1 237 ? -11.680 6.988 3.573 1.00 95.50 237 ILE A N 1
ATOM 1874 C CA . ILE A 1 237 ? -12.134 7.625 4.810 1.00 95.50 237 ILE A CA 1
ATOM 1875 C C . ILE A 1 237 ? -13.256 6.783 5.408 1.00 95.50 237 ILE A C 1
ATOM 1877 O O . ILE A 1 237 ? -14.316 6.607 4.800 1.00 95.50 237 ILE A O 1
ATOM 1881 N N . PHE A 1 238 ? -13.032 6.311 6.626 1.00 94.19 238 PHE A N 1
ATOM 1882 C CA . PHE A 1 238 ? -13.981 5.539 7.411 1.00 94.19 238 PHE A CA 1
ATOM 1883 C C . PHE A 1 238 ? -14.547 6.420 8.522 1.00 94.19 238 PHE A C 1
ATOM 1885 O O . PHE A 1 238 ? -13.792 6.976 9.318 1.00 94.19 238 PHE A O 1
ATOM 1892 N N . GLN A 1 239 ? -15.872 6.548 8.582 1.00 92.44 239 GLN A N 1
ATOM 1893 C CA . GLN A 1 239 ? -16.564 7.200 9.693 1.00 92.44 239 GLN A CA 1
ATOM 1894 C C . GLN A 1 239 ? -17.112 6.128 10.626 1.00 92.44 239 GLN A C 1
ATOM 1896 O O . GLN A 1 239 ? -18.105 5.458 10.337 1.00 92.44 239 GLN A O 1
ATOM 1901 N N . VAL A 1 240 ? -16.430 5.943 11.751 1.00 91.56 240 VAL A N 1
ATOM 1902 C CA . VAL A 1 240 ? -16.659 4.812 12.643 1.00 91.56 240 VAL A CA 1
ATOM 1903 C C . VAL A 1 240 ? -17.385 5.270 13.897 1.00 91.56 240 VAL A C 1
ATOM 1905 O O . VAL A 1 240 ? -16.833 5.991 14.729 1.00 91.56 240 VAL A O 1
ATOM 1908 N N . ASN A 1 241 ? -18.613 4.789 14.079 1.00 91.06 241 ASN A N 1
ATOM 1909 C CA . ASN A 1 241 ? -19.312 4.931 15.350 1.00 91.06 241 ASN A CA 1
ATOM 1910 C C . ASN A 1 241 ? -18.637 4.035 16.399 1.00 91.06 241 ASN A C 1
ATOM 1912 O O . ASN A 1 241 ? -18.722 2.807 16.311 1.00 91.06 241 ASN A O 1
ATOM 1916 N N . ARG A 1 242 ? -17.979 4.645 17.392 1.00 87.19 242 ARG A N 1
ATOM 1917 C CA . ARG A 1 242 ? -17.205 3.912 18.410 1.00 87.19 242 ARG A CA 1
ATOM 1918 C C . ARG A 1 242 ? -18.042 2.879 19.156 1.00 87.19 242 ARG A C 1
ATOM 1920 O O . ARG A 1 242 ? -17.671 1.709 19.169 1.00 87.19 242 ARG A O 1
ATOM 1927 N N . SER A 1 243 ? -19.211 3.286 19.646 1.00 86.94 243 SER A N 1
ATOM 1928 C CA . SER A 1 243 ? -20.100 2.405 20.413 1.00 86.94 243 SER A CA 1
ATOM 1929 C C . SER A 1 243 ? -20.596 1.196 19.626 1.00 86.94 243 SER A C 1
ATOM 1931 O O . SER A 1 243 ? -20.810 0.137 20.197 1.00 86.94 243 SER A O 1
ATOM 1933 N N . LYS A 1 244 ? -20.759 1.331 18.306 1.00 88.94 244 LYS A N 1
ATOM 1934 C CA . LYS A 1 244 ? -21.265 0.245 17.463 1.00 88.94 244 LYS A CA 1
ATOM 1935 C C . LYS A 1 244 ? -20.171 -0.719 17.002 1.00 88.94 244 LYS A C 1
ATOM 1937 O O . LYS A 1 244 ? -20.457 -1.899 16.822 1.00 88.94 244 LYS A O 1
ATOM 1942 N N . TYR A 1 245 ? -18.965 -0.218 16.733 1.00 89.12 245 TYR A N 1
ATOM 1943 C CA . TYR A 1 245 ? -17.934 -0.997 16.039 1.00 89.12 245 TYR A CA 1
ATOM 1944 C C . TYR A 1 245 ? -16.663 -1.239 16.850 1.00 89.12 245 TYR A C 1
ATOM 1946 O O . TYR A 1 245 ? -15.968 -2.200 16.553 1.00 89.12 245 TYR A O 1
ATOM 1954 N N . LEU A 1 246 ? -16.320 -0.389 17.821 1.00 88.38 246 LEU A N 1
ATOM 1955 C CA . LEU A 1 246 ? -15.003 -0.420 18.469 1.00 88.38 246 LEU A CA 1
ATOM 1956 C C . LEU A 1 246 ? -15.044 -0.720 19.966 1.00 88.38 246 LEU A C 1
ATOM 1958 O O . LEU A 1 246 ? -14.100 -1.331 20.457 1.00 88.38 246 LEU A O 1
ATOM 1962 N N . ASP A 1 247 ? -16.085 -0.294 20.682 1.00 87.81 247 ASP A N 1
ATOM 1963 C CA . ASP A 1 247 ? -16.117 -0.400 22.148 1.00 87.81 247 ASP A CA 1
ATOM 1964 C C . ASP A 1 247 ? -16.229 -1.861 22.621 1.00 87.81 247 ASP A C 1
ATOM 1966 O O . ASP A 1 247 ? -15.543 -2.254 23.562 1.00 87.81 247 ASP A O 1
ATOM 1970 N N . ASP A 1 248 ? -17.013 -2.682 21.913 1.00 87.88 248 ASP A N 1
ATOM 1971 C CA . ASP A 1 248 ? -17.198 -4.110 22.216 1.00 87.88 248 ASP A CA 1
ATOM 1972 C C . ASP A 1 248 ? -16.268 -5.036 21.407 1.00 87.88 248 ASP A C 1
ATOM 1974 O O . ASP A 1 248 ? -16.293 -6.257 21.579 1.00 87.88 248 ASP A O 1
ATOM 1978 N N . ALA A 1 249 ? -15.456 -4.484 20.499 1.00 92.19 249 ALA A N 1
ATOM 1979 C CA . ALA A 1 249 ? -14.549 -5.281 19.682 1.00 92.19 249 ALA A CA 1
ATOM 1980 C C . ALA A 1 249 ? -13.391 -5.821 20.542 1.00 92.19 249 ALA A C 1
ATOM 1982 O O . ALA A 1 249 ? -12.739 -5.038 21.242 1.00 92.19 249 ALA A O 1
ATOM 1983 N N . PRO A 1 250 ? -13.066 -7.127 20.469 1.00 96.00 250 PRO A N 1
ATOM 1984 C CA . PRO A 1 250 ? -11.845 -7.673 21.047 1.00 96.00 250 PRO A CA 1
ATOM 1985 C C . PRO A 1 250 ? -10.617 -6.921 20.523 1.00 96.00 250 PRO A C 1
ATOM 1987 O O . PRO A 1 250 ? -10.184 -7.103 19.385 1.00 96.00 250 PRO A O 1
ATOM 1990 N N . LYS A 1 251 ? -10.051 -6.053 21.360 1.00 95.19 251 LYS A N 1
ATOM 1991 C CA . LYS A 1 251 ? -9.004 -5.117 20.957 1.00 95.19 251 LYS A CA 1
ATOM 1992 C C . LYS A 1 251 ? -7.786 -5.224 21.855 1.00 95.19 251 LYS A C 1
ATOM 1994 O O . LYS A 1 251 ? -7.893 -5.156 23.079 1.00 95.19 251 LYS A O 1
ATOM 1999 N N . LEU A 1 252 ? -6.620 -5.337 21.232 1.00 96.56 252 LEU A N 1
ATOM 2000 C CA . LEU A 1 252 ? -5.340 -5.246 21.916 1.00 96.56 252 LEU A CA 1
ATOM 2001 C C . LEU A 1 252 ? -4.832 -3.805 21.852 1.00 96.56 252 LEU A C 1
ATOM 2003 O O . LEU A 1 252 ? -4.385 -3.350 20.801 1.00 96.56 252 LEU A O 1
ATOM 2007 N N . ASN A 1 253 ? -4.889 -3.098 22.979 1.00 95.44 253 ASN A N 1
ATOM 2008 C CA . ASN A 1 253 ? -4.318 -1.761 23.118 1.00 95.44 253 ASN A CA 1
ATOM 2009 C C . ASN A 1 253 ? -2.869 -1.852 23.623 1.00 95.44 253 ASN A C 1
ATOM 2011 O O . ASN A 1 253 ? -2.599 -2.438 24.671 1.00 95.44 253 ASN A O 1
ATOM 2015 N N . LEU A 1 254 ? -1.940 -1.278 22.859 1.00 96.38 254 LEU A N 1
ATOM 2016 C CA . LEU A 1 254 ? -0.502 -1.319 23.115 1.00 96.38 254 LEU A CA 1
ATOM 2017 C C . LEU A 1 254 ? 0.081 0.017 23.609 1.00 96.38 254 LEU A C 1
ATOM 2019 O O . LEU A 1 254 ? 1.299 0.137 23.709 1.00 96.38 254 LEU A O 1
ATOM 2023 N N . TYR A 1 255 ? -0.747 1.012 23.942 1.00 93.19 255 TYR A N 1
ATOM 2024 C CA . TYR A 1 255 ? -0.277 2.295 24.485 1.00 93.19 255 TYR A CA 1
ATOM 2025 C C . TYR A 1 255 ? 0.257 2.185 25.914 1.00 93.19 255 TYR A C 1
ATOM 2027 O O . TYR A 1 255 ? 1.188 2.895 26.281 1.00 93.19 255 TYR A O 1
ATOM 2035 N N . GLU A 1 256 ? -0.329 1.303 26.721 1.00 89.81 256 GLU A N 1
ATOM 2036 C CA . GLU A 1 256 ? -0.013 1.188 28.151 1.00 89.81 256 GLU A CA 1
ATOM 2037 C C . GLU A 1 256 ? 1.050 0.120 28.451 1.00 89.81 256 GLU A C 1
ATOM 2039 O O . GLU A 1 256 ? 1.513 0.002 29.583 1.00 89.81 256 GLU A O 1
ATOM 2044 N N . ASN A 1 257 ? 1.448 -0.673 27.449 1.00 93.31 257 ASN A N 1
ATOM 2045 C CA . ASN A 1 257 ? 2.383 -1.782 27.620 1.00 93.31 257 ASN A CA 1
ATOM 2046 C C . ASN A 1 257 ? 3.484 -1.754 26.554 1.00 93.31 257 ASN A C 1
ATOM 2048 O O . ASN A 1 257 ? 3.435 -2.473 25.554 1.00 93.31 257 ASN A O 1
ATOM 2052 N N . GLU A 1 258 ? 4.496 -0.923 26.799 1.00 93.12 258 GLU A N 1
ATOM 2053 C CA . GLU A 1 258 ? 5.634 -0.727 25.897 1.00 93.12 258 GLU A CA 1
ATOM 2054 C C . GLU A 1 258 ? 6.442 -2.015 25.667 1.00 93.12 258 GLU A C 1
ATOM 2056 O O . GLU A 1 258 ? 6.908 -2.264 24.556 1.00 93.12 258 GLU A O 1
ATOM 2061 N N . GLU A 1 259 ? 6.586 -2.871 26.684 1.00 93.81 259 GLU A N 1
ATOM 2062 C CA . GLU A 1 259 ? 7.283 -4.155 26.547 1.00 93.81 259 GLU A CA 1
ATOM 2063 C C . GLU A 1 259 ? 6.554 -5.066 25.553 1.00 93.81 259 GLU A C 1
ATOM 2065 O O . GLU A 1 259 ? 7.162 -5.600 24.622 1.00 93.81 259 GLU A O 1
ATOM 2070 N N . ARG A 1 260 ? 5.230 -5.183 25.701 1.00 94.81 260 ARG A N 1
ATOM 2071 C CA . ARG A 1 260 ? 4.394 -5.976 24.799 1.00 94.81 260 ARG A CA 1
ATOM 2072 C C . ARG A 1 260 ? 4.337 -5.379 23.397 1.00 94.81 260 ARG A C 1
ATOM 2074 O O . ARG A 1 260 ? 4.363 -6.132 22.424 1.00 94.81 260 ARG A O 1
ATOM 2081 N N . TRP A 1 261 ? 4.277 -4.052 23.291 1.00 96.12 261 TRP A N 1
ATOM 2082 C CA . TRP A 1 261 ? 4.374 -3.348 22.015 1.00 96.12 261 TRP A CA 1
ATOM 2083 C C . TRP A 1 261 ? 5.685 -3.703 21.306 1.00 96.12 261 TRP A C 1
ATOM 2085 O O . TRP A 1 261 ? 5.659 -4.175 20.171 1.00 96.12 261 TRP A O 1
ATOM 2095 N N . ARG A 1 262 ? 6.823 -3.579 22.003 1.00 94.50 262 ARG A N 1
ATOM 2096 C CA . ARG A 1 262 ? 8.154 -3.870 21.454 1.00 94.50 262 ARG A CA 1
ATOM 2097 C C . ARG A 1 262 ? 8.276 -5.331 21.022 1.00 94.50 262 ARG A C 1
ATOM 2099 O O . ARG A 1 262 ? 8.795 -5.588 19.940 1.00 94.50 262 ARG A O 1
ATOM 2106 N N . GLU A 1 263 ? 7.769 -6.277 21.817 1.00 94.00 263 GLU A N 1
ATOM 2107 C CA . GLU A 1 263 ? 7.737 -7.705 21.463 1.00 94.00 263 GLU A CA 1
ATOM 2108 C C . GLU A 1 263 ? 6.991 -7.943 20.141 1.00 94.00 263 GLU A C 1
ATOM 2110 O O . GLU A 1 263 ? 7.508 -8.623 19.251 1.00 94.00 263 GLU A O 1
ATOM 2115 N N . ILE A 1 264 ? 5.781 -7.389 20.007 1.00 95.00 264 ILE A N 1
ATOM 2116 C CA . ILE A 1 264 ? 4.920 -7.585 18.833 1.00 95.00 264 ILE A CA 1
ATOM 2117 C C . ILE A 1 264 ? 5.545 -6.946 17.594 1.00 95.00 264 ILE A C 1
ATOM 2119 O O . ILE A 1 264 ? 5.714 -7.629 16.582 1.00 95.00 264 ILE A O 1
ATOM 2123 N N . VAL A 1 265 ? 5.938 -5.673 17.687 1.00 94.94 265 VAL A N 1
ATOM 2124 C CA . VAL A 1 265 ? 6.519 -4.938 16.558 1.00 94.94 265 VAL A CA 1
ATOM 2125 C C . VAL A 1 265 ? 7.812 -5.590 16.095 1.00 94.94 265 VAL A C 1
ATOM 2127 O O . VAL A 1 265 ? 7.973 -5.851 14.904 1.00 94.94 265 VAL A O 1
ATOM 2130 N N . PHE A 1 266 ? 8.713 -5.937 17.017 1.00 92.38 266 PHE A N 1
ATOM 2131 C CA . PHE A 1 266 ? 9.950 -6.628 16.662 1.00 92.38 266 PHE A CA 1
ATOM 2132 C C . PHE A 1 266 ? 9.682 -7.975 15.981 1.00 92.38 266 PHE A C 1
ATOM 2134 O O . PHE A 1 266 ? 10.337 -8.302 14.988 1.00 92.38 266 PHE A O 1
ATOM 2141 N N . SER A 1 267 ? 8.706 -8.737 16.485 1.00 92.75 267 SER A N 1
ATOM 2142 C CA . SER A 1 267 ? 8.337 -10.046 15.943 1.00 92.75 267 SER A CA 1
ATOM 2143 C C . SER A 1 267 ? 7.854 -9.958 14.497 1.00 92.75 267 SER A C 1
ATOM 2145 O O . SER A 1 267 ? 8.320 -10.733 13.662 1.00 92.75 267 SER A O 1
ATOM 2147 N N . PHE A 1 268 ? 6.959 -9.018 14.183 1.00 93.38 268 PHE A N 1
ATOM 2148 C CA . PHE A 1 268 ? 6.461 -8.848 12.819 1.00 93.38 268 PHE A CA 1
ATOM 2149 C C . PHE A 1 268 ? 7.509 -8.233 11.888 1.00 93.38 268 PHE A C 1
ATOM 2151 O O . PHE A 1 268 ? 7.732 -8.754 10.797 1.00 93.38 268 PHE A O 1
ATOM 2158 N N . ARG A 1 269 ? 8.215 -7.181 12.322 1.00 90.69 269 ARG A N 1
ATOM 2159 C CA . ARG A 1 269 ? 9.250 -6.505 11.517 1.00 90.69 269 ARG A CA 1
ATOM 2160 C C . ARG A 1 269 ? 10.430 -7.414 11.166 1.00 90.69 269 ARG A C 1
ATOM 2162 O O . ARG A 1 269 ? 11.018 -7.260 10.099 1.00 90.69 269 ARG A O 1
ATOM 2169 N N . SER A 1 270 ? 10.761 -8.364 12.038 1.00 86.75 270 SER A N 1
ATOM 2170 C CA . SER A 1 270 ? 11.873 -9.303 11.834 1.00 86.75 270 SER A CA 1
ATOM 2171 C C . SER A 1 270 ? 11.461 -10.634 11.201 1.00 86.75 270 SER A C 1
ATOM 2173 O O . SER A 1 270 ? 12.324 -11.493 11.049 1.00 86.75 270 SER A O 1
ATOM 2175 N N . ASP A 1 271 ? 10.172 -10.831 10.899 1.00 84.69 271 ASP A N 1
ATOM 2176 C CA . ASP A 1 271 ? 9.597 -12.122 10.488 1.00 84.69 271 ASP A CA 1
ATOM 2177 C C . ASP A 1 271 ? 9.914 -13.274 11.471 1.00 84.69 271 ASP A C 1
ATOM 2179 O O . ASP A 1 271 ? 10.199 -14.414 11.114 1.00 84.69 271 ASP A O 1
ATOM 2183 N N . LYS A 1 272 ? 9.913 -12.948 12.769 1.00 87.06 272 LYS A N 1
ATOM 2184 C CA . LYS A 1 272 ? 10.231 -13.858 13.884 1.00 87.06 272 LYS A CA 1
ATOM 2185 C C . LYS A 1 272 ? 9.030 -14.053 14.803 1.00 87.06 272 LYS A C 1
ATOM 2187 O O . LYS A 1 272 ? 9.178 -14.180 16.020 1.00 87.06 272 LYS A O 1
ATOM 2192 N N . LEU A 1 273 ? 7.824 -14.057 14.236 1.00 87.19 273 LEU A N 1
ATOM 2193 C CA . LEU A 1 273 ? 6.601 -14.235 15.007 1.00 87.19 273 LEU A CA 1
ATOM 2194 C C . LEU A 1 273 ? 6.576 -15.618 15.665 1.00 87.19 273 LEU A C 1
ATOM 2196 O O . LEU A 1 273 ? 6.528 -16.651 15.001 1.00 87.19 273 LEU A O 1
ATOM 2200 N N . THR A 1 274 ? 6.590 -15.644 16.998 1.00 86.94 274 THR A N 1
ATOM 2201 C CA . THR A 1 274 ? 6.537 -16.911 17.734 1.00 86.94 274 THR A CA 1
ATOM 2202 C C . THR A 1 274 ? 5.130 -17.508 17.688 1.00 86.94 274 THR A C 1
ATOM 2204 O O . THR A 1 274 ? 4.132 -16.785 17.726 1.00 86.94 274 THR A O 1
ATOM 2207 N N . ALA A 1 275 ? 5.022 -18.841 17.712 1.00 88.38 275 ALA A N 1
ATOM 2208 C CA . ALA A 1 275 ? 3.727 -19.528 17.778 1.00 88.38 275 ALA A CA 1
ATOM 2209 C C . ALA A 1 275 ? 2.893 -19.107 19.006 1.00 88.38 275 ALA A C 1
ATOM 2211 O O . ALA A 1 275 ? 1.663 -19.058 18.948 1.00 88.38 275 ALA A O 1
ATOM 2212 N N . LYS A 1 276 ? 3.558 -18.763 20.119 1.00 89.12 276 LYS A N 1
ATOM 2213 C CA . LYS A 1 276 ? 2.911 -18.244 21.331 1.00 89.12 276 LYS A CA 1
ATOM 2214 C C . LYS A 1 276 ? 2.282 -16.874 21.071 1.00 89.12 276 LYS A C 1
ATOM 2216 O O . LYS A 1 276 ? 1.105 -16.685 21.379 1.00 89.12 276 LYS A O 1
ATOM 2221 N N . THR A 1 277 ? 3.043 -15.947 20.488 1.00 87.50 277 THR A N 1
ATOM 2222 C CA . THR A 1 277 ? 2.564 -14.602 20.144 1.00 87.50 277 THR A CA 1
ATOM 2223 C C . THR A 1 277 ? 1.430 -14.703 19.127 1.00 87.50 277 THR A C 1
ATOM 2225 O O . THR A 1 277 ? 0.346 -14.188 19.385 1.00 87.50 277 THR A O 1
ATOM 2228 N N . GLN A 1 278 ? 1.597 -15.486 18.058 1.00 88.75 278 GLN A N 1
ATOM 2229 C CA . GLN A 1 278 ? 0.549 -15.716 17.063 1.00 88.75 278 GLN A CA 1
ATOM 2230 C C . GLN A 1 278 ? -0.743 -16.258 17.691 1.00 88.75 278 GLN A C 1
ATOM 2232 O O . GLN A 1 278 ? -1.822 -15.730 17.433 1.00 88.75 278 GLN A O 1
ATOM 2237 N N . LYS A 1 279 ? -0.653 -17.275 18.562 1.00 91.12 279 LYS A N 1
ATOM 2238 C CA . LYS A 1 279 ? -1.824 -17.826 19.260 1.00 91.12 279 LYS A CA 1
ATOM 2239 C C . LYS A 1 279 ? -2.516 -16.779 20.134 1.00 91.12 279 LYS A C 1
ATOM 2241 O O . LYS A 1 279 ? -3.739 -16.765 20.184 1.00 91.12 279 LYS A O 1
ATOM 2246 N N . SER A 1 280 ? -1.751 -15.917 20.805 1.00 92.19 280 SER A N 1
ATOM 2247 C CA . SER A 1 280 ? -2.321 -14.855 21.640 1.00 92.19 280 SER A CA 1
ATOM 2248 C C . SER A 1 280 ? -3.030 -13.765 20.833 1.00 92.19 280 SER A C 1
ATOM 2250 O O . SER A 1 280 ? -4.014 -13.218 21.314 1.00 92.19 280 SER A O 1
ATOM 2252 N N . LEU A 1 281 ? -2.570 -13.476 19.610 1.00 93.62 281 LEU A N 1
ATOM 2253 C CA . LEU A 1 281 ? -3.162 -12.436 18.766 1.00 93.62 281 LEU A CA 1
ATOM 2254 C C . LEU A 1 281 ? -4.515 -12.844 18.170 1.00 93.62 281 LEU A C 1
ATOM 2256 O O . LEU A 1 281 ? -5.350 -11.982 17.947 1.00 93.62 281 LEU A O 1
ATOM 2260 N N . ARG A 1 282 ? -4.778 -14.150 18.011 1.00 92.31 282 ARG A N 1
ATOM 2261 C CA . ARG A 1 282 ? -6.074 -14.674 17.528 1.00 92.31 282 ARG A CA 1
ATOM 2262 C C . ARG A 1 282 ? -7.270 -14.348 18.429 1.00 92.31 282 ARG A C 1
ATOM 2264 O O . ARG A 1 282 ? -8.398 -14.613 18.041 1.00 92.31 282 ARG A O 1
ATOM 2271 N N . ALA A 1 283 ? -7.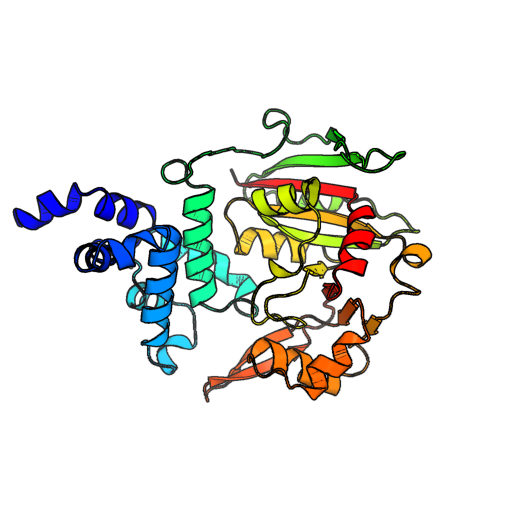029 -13.855 19.643 1.00 95.19 283 ALA A N 1
ATOM 2272 C CA . ALA A 1 283 ? -8.083 -13.428 20.558 1.00 95.19 283 ALA A CA 1
ATOM 2273 C C . ALA A 1 283 ? -8.616 -12.018 20.251 1.00 95.19 283 ALA A C 1
ATOM 2275 O O . ALA A 1 283 ? -9.549 -11.579 20.919 1.00 95.19 283 ALA A O 1
ATOM 2276 N N . TYR A 1 284 ? -8.011 -11.308 19.296 1.00 96.81 284 TYR A N 1
ATOM 2277 C CA . TYR A 1 284 ? -8.325 -9.921 18.988 1.00 96.81 284 TYR A CA 1
ATOM 2278 C C . TYR A 1 284 ? -8.715 -9.767 17.524 1.00 96.81 284 TYR A C 1
ATOM 2280 O O . TYR A 1 284 ? -8.138 -10.403 16.644 1.00 96.81 284 TYR A O 1
ATOM 2288 N N . ASP A 1 285 ? -9.652 -8.864 17.280 1.00 97.19 285 ASP A N 1
ATOM 2289 C CA . ASP A 1 285 ? -10.024 -8.411 15.946 1.00 97.19 285 ASP A CA 1
ATOM 2290 C C . ASP A 1 285 ? -9.148 -7.238 15.486 1.00 97.19 285 ASP A C 1
ATOM 2292 O O . ASP A 1 285 ? -8.918 -7.041 14.289 1.00 97.19 285 ASP A O 1
ATOM 2296 N N . VAL A 1 286 ? -8.653 -6.458 16.454 1.00 96.81 286 VAL A N 1
ATOM 2297 C CA . VAL A 1 286 ? -7.955 -5.193 16.225 1.00 96.81 286 VAL A CA 1
ATOM 2298 C C . VAL A 1 286 ? -6.754 -5.052 17.157 1.00 96.81 286 VAL A C 1
ATOM 2300 O O . VAL A 1 286 ? -6.831 -5.366 18.347 1.00 96.81 286 VAL A O 1
ATOM 2303 N N . ILE A 1 287 ? -5.658 -4.509 16.630 1.00 97.25 287 ILE A N 1
ATOM 2304 C CA . ILE A 1 287 ? -4.508 -4.044 17.413 1.00 97.25 287 ILE A CA 1
ATOM 2305 C C . ILE A 1 287 ? -4.394 -2.526 17.249 1.00 97.25 287 ILE A C 1
ATOM 2307 O O . ILE A 1 287 ? -4.369 -2.032 16.123 1.00 97.25 287 ILE A O 1
ATOM 2311 N N . GLU A 1 288 ? -4.312 -1.781 18.351 1.00 96.25 288 GLU A N 1
ATOM 2312 C CA . GLU A 1 288 ? -4.081 -0.331 18.339 1.00 96.25 288 GLU A CA 1
ATOM 2313 C C . GLU A 1 288 ? -2.838 0.038 19.151 1.00 96.25 288 GLU A C 1
ATOM 2315 O O . GLU A 1 288 ? -2.555 -0.555 20.194 1.00 96.25 288 GLU A O 1
ATOM 2320 N N . GLY A 1 289 ? -2.092 1.033 18.684 1.00 96.75 289 GLY A N 1
ATOM 2321 C CA . GLY A 1 289 ? -0.888 1.491 19.364 1.00 96.75 289 GLY A CA 1
ATOM 2322 C C . GLY A 1 289 ? -0.116 2.534 18.561 1.00 96.75 289 GLY A C 1
ATOM 2323 O O . GLY A 1 289 ? -0.534 2.910 17.462 1.00 96.75 289 GLY A O 1
ATOM 2324 N N . PRO A 1 290 ? 1.028 2.996 19.086 1.00 95.62 290 PRO A N 1
ATOM 2325 C CA . PRO A 1 290 ? 1.900 3.901 18.352 1.00 95.62 290 PRO A CA 1
ATOM 2326 C C . PRO A 1 290 ? 2.525 3.210 17.128 1.00 95.62 290 PRO A C 1
ATOM 2328 O O . PRO A 1 290 ? 2.775 1.998 17.132 1.00 95.62 290 PRO A O 1
ATOM 2331 N N . ALA A 1 291 ? 2.782 4.000 16.084 1.00 94.06 291 ALA A N 1
ATOM 2332 C CA . ALA A 1 291 ? 3.634 3.642 14.951 1.00 94.06 291 ALA A CA 1
ATOM 2333 C C . ALA A 1 291 ? 5.074 3.424 15.412 1.00 94.06 291 ALA A C 1
ATOM 2335 O O . ALA A 1 291 ? 5.517 4.062 16.364 1.00 94.06 291 ALA A O 1
ATOM 2336 N N . ALA A 1 292 ? 5.816 2.540 14.754 1.00 92.44 292 ALA A N 1
ATOM 2337 C CA . ALA A 1 292 ? 7.220 2.323 15.067 1.00 92.44 292 ALA A CA 1
ATOM 2338 C C . ALA A 1 292 ? 8.138 3.221 14.236 1.00 92.44 292 ALA A C 1
ATOM 2340 O O . ALA A 1 292 ? 8.054 3.253 13.011 1.00 92.44 292 ALA A O 1
ATOM 2341 N N . THR A 1 293 ? 9.084 3.875 14.894 1.00 88.62 293 THR A N 1
ATOM 2342 C CA . THR A 1 293 ? 10.305 4.367 14.261 1.00 88.62 293 THR A CA 1
ATOM 2343 C C . THR A 1 293 ? 11.280 3.197 14.190 1.00 88.62 293 THR A C 1
ATOM 2345 O O . THR A 1 293 ? 11.657 2.642 15.224 1.00 88.62 293 THR A O 1
ATOM 2348 N N . VAL A 1 294 ? 11.684 2.809 12.980 1.00 83.19 294 VAL A N 1
ATOM 2349 C CA . VAL A 1 294 ? 12.667 1.740 12.768 1.00 83.19 294 VAL A CA 1
ATOM 2350 C C . VAL A 1 294 ? 13.961 2.346 12.250 1.00 83.19 294 VAL A C 1
ATOM 2352 O O . VAL A 1 294 ? 13.980 3.012 11.215 1.00 83.19 294 VAL A O 1
ATOM 2355 N N . THR A 1 295 ? 15.049 2.094 12.966 1.00 80.25 295 THR A N 1
ATOM 2356 C CA . THR A 1 295 ? 16.410 2.442 12.551 1.00 80.25 295 THR A CA 1
ATOM 2357 C C . THR A 1 295 ? 17.311 1.211 12.631 1.00 80.25 295 THR A C 1
ATOM 2359 O O . THR A 1 295 ? 16.899 0.144 13.096 1.00 80.25 295 THR A O 1
ATOM 2362 N N . ARG A 1 296 ? 18.541 1.325 12.123 1.00 75.75 296 ARG A N 1
ATOM 2363 C CA . ARG A 1 296 ? 19.566 0.286 12.260 1.00 75.75 296 ARG A CA 1
ATOM 2364 C C . ARG A 1 296 ? 20.722 0.808 13.098 1.00 75.75 296 ARG A C 1
ATOM 2366 O O . ARG A 1 296 ? 21.175 1.929 12.884 1.00 75.75 296 ARG A O 1
ATOM 2373 N N . SER A 1 297 ? 21.191 -0.010 14.033 1.00 75.31 297 SER A N 1
ATOM 2374 C CA . SER A 1 297 ? 22.422 0.252 14.776 1.00 75.31 297 SER A CA 1
ATOM 2375 C C . SER A 1 297 ? 23.652 0.140 13.864 1.00 75.31 297 SER A C 1
ATOM 2377 O O . SER A 1 297 ? 23.580 -0.389 12.753 1.00 75.31 297 SER A O 1
ATOM 2379 N N . GLU A 1 298 ? 24.816 0.553 14.369 1.00 72.00 298 GLU A N 1
ATOM 2380 C CA . GLU A 1 298 ? 26.109 0.338 13.698 1.00 72.00 298 GLU A CA 1
ATOM 2381 C C . GLU A 1 298 ? 26.412 -1.153 13.449 1.00 72.00 298 GLU A C 1
ATOM 2383 O O . GLU A 1 298 ? 27.086 -1.497 12.482 1.00 72.00 298 GLU A O 1
ATOM 2388 N N . SER A 1 299 ? 25.873 -2.052 14.284 1.00 71.62 299 SER A N 1
ATOM 2389 C CA . SER A 1 299 ? 25.959 -3.510 14.108 1.00 71.62 299 SER A CA 1
ATOM 2390 C C . SER A 1 299 ? 24.952 -4.072 13.092 1.00 71.62 299 SER A C 1
ATOM 2392 O O . SER A 1 299 ? 24.967 -5.270 12.812 1.00 71.62 299 SER A O 1
ATOM 2394 N N . GLY A 1 300 ? 24.080 -3.230 12.528 1.00 68.31 300 GLY A N 1
ATOM 2395 C CA . GLY A 1 300 ? 23.042 -3.616 11.570 1.00 68.31 300 GLY A CA 1
ATOM 2396 C C . GLY A 1 300 ? 21.766 -4.183 12.203 1.00 68.31 300 GLY A C 1
ATOM 2397 O O . GLY A 1 300 ? 20.856 -4.583 11.468 1.00 68.31 300 GLY A O 1
ATOM 2398 N N . GLU A 1 301 ? 21.671 -4.205 13.534 1.00 77.38 301 GLU A N 1
ATOM 2399 C CA . GLU A 1 301 ? 20.486 -4.657 14.269 1.00 77.38 301 GLU A CA 1
ATOM 2400 C C . GLU A 1 301 ? 19.355 -3.628 14.190 1.00 77.38 301 GLU A C 1
ATOM 2402 O O . GLU A 1 301 ? 19.594 -2.423 14.117 1.00 77.38 301 GLU A O 1
ATOM 2407 N N . LEU A 1 302 ? 18.108 -4.106 14.197 1.00 79.88 302 LEU A N 1
ATOM 2408 C CA . LEU A 1 302 ? 16.937 -3.231 14.198 1.00 79.88 302 LEU A CA 1
ATOM 2409 C C . LEU A 1 302 ? 16.771 -2.583 15.573 1.00 79.88 302 LEU A C 1
ATOM 2411 O O . LEU A 1 302 ? 16.624 -3.277 16.579 1.00 79.88 302 LEU A O 1
ATOM 2415 N N . VAL A 1 303 ? 16.721 -1.257 15.588 1.00 86.44 303 VAL A N 1
ATOM 2416 C CA . VAL A 1 303 ? 16.337 -0.456 16.748 1.00 86.44 303 VAL A CA 1
ATOM 2417 C C . VAL A 1 303 ? 14.917 0.042 16.500 1.00 86.44 303 VAL A C 1
ATOM 2419 O O . VAL A 1 303 ? 14.634 0.648 15.466 1.00 86.44 303 VAL A O 1
ATOM 2422 N N . ILE A 1 304 ? 14.010 -0.283 17.421 1.00 89.88 304 ILE A N 1
ATOM 2423 C CA . ILE A 1 304 ? 12.569 -0.057 17.278 1.00 89.88 304 ILE A CA 1
ATOM 2424 C C . ILE A 1 304 ? 12.079 0.758 18.470 1.00 89.88 304 ILE A C 1
ATOM 2426 O O . ILE A 1 304 ? 12.163 0.307 19.616 1.00 89.88 304 ILE A O 1
ATOM 2430 N N . GLU A 1 305 ? 11.529 1.933 18.183 1.00 91.81 305 GLU A N 1
ATOM 2431 C CA . GLU A 1 305 ? 11.017 2.869 19.184 1.00 91.81 305 GLU A CA 1
ATOM 2432 C C . GLU A 1 305 ? 9.603 3.338 18.823 1.00 91.81 305 GLU A C 1
ATOM 2434 O O . GLU A 1 305 ? 9.296 3.498 17.639 1.00 91.81 305 GLU A O 1
ATOM 2439 N N . PRO A 1 306 ? 8.715 3.563 19.803 1.00 93.19 306 PRO A N 1
ATOM 2440 C CA . PRO A 1 306 ? 7.389 4.095 19.523 1.00 93.19 306 PRO A CA 1
ATOM 2441 C C . PRO A 1 306 ? 7.495 5.553 19.058 1.00 93.19 306 PRO A C 1
ATOM 2443 O O . PRO A 1 306 ? 8.063 6.403 19.743 1.00 93.19 306 PRO A O 1
ATOM 2446 N N . LYS A 1 307 ? 6.911 5.865 17.899 1.00 91.38 307 LYS A N 1
ATOM 2447 C CA . LYS A 1 307 ? 6.804 7.226 17.371 1.00 91.38 307 LYS A CA 1
ATOM 2448 C C . LYS A 1 307 ? 5.887 8.041 18.297 1.00 91.38 307 LYS A C 1
ATOM 2450 O O . LYS A 1 307 ? 4.707 7.691 18.433 1.00 91.38 307 LYS A O 1
ATOM 2455 N N . PRO A 1 308 ? 6.379 9.127 18.920 1.00 89.25 308 PRO A N 1
ATOM 2456 C CA . PRO A 1 308 ? 5.587 9.916 19.858 1.00 89.25 308 PRO A CA 1
ATOM 2457 C C . PRO A 1 308 ? 4.312 10.471 19.222 1.00 89.25 308 PRO A C 1
ATOM 2459 O O . PRO A 1 308 ? 4.323 10.886 18.063 1.00 89.25 308 PRO A O 1
ATOM 2462 N N . SER A 1 309 ? 3.220 10.487 19.993 1.00 88.31 309 SER A N 1
ATOM 2463 C CA . SER A 1 309 ? 1.914 11.039 19.590 1.00 88.31 309 SER A CA 1
ATOM 2464 C C . SER A 1 309 ? 1.331 10.454 18.296 1.00 88.31 309 SER A C 1
ATOM 2466 O O . SER A 1 309 ? 0.460 11.064 17.682 1.00 88.31 309 SER A O 1
ATOM 2468 N N . SER A 1 310 ? 1.805 9.280 17.876 1.00 92.56 310 SER A N 1
ATOM 2469 C CA . SER A 1 310 ? 1.293 8.589 16.699 1.00 92.56 310 SER A CA 1
ATOM 2470 C C . SER A 1 310 ? 0.149 7.642 17.050 1.00 92.56 310 SER A C 1
ATOM 2472 O O . SER A 1 310 ? 0.020 7.148 18.178 1.00 92.56 310 SER A O 1
ATOM 2474 N N . TYR A 1 311 ? -0.679 7.369 16.048 1.00 94.62 311 TYR A N 1
ATOM 2475 C CA . TYR A 1 311 ? -1.764 6.413 16.147 1.00 94.62 311 TYR A CA 1
ATOM 2476 C C . TYR A 1 311 ? -1.812 5.545 14.904 1.00 94.62 311 TYR A C 1
ATOM 2478 O O . TYR A 1 311 ? -1.817 6.043 13.780 1.00 94.62 311 TYR A O 1
ATOM 2486 N N . GLN A 1 312 ? -1.891 4.241 15.126 1.00 95.69 312 GLN A N 1
ATOM 2487 C CA . GLN A 1 312 ? -2.277 3.289 14.104 1.00 95.69 312 GLN A CA 1
ATOM 2488 C C . GLN A 1 312 ? -3.201 2.229 14.698 1.00 95.69 312 GLN A C 1
ATOM 2490 O O . GLN A 1 312 ? -3.080 1.821 15.857 1.00 95.69 312 GLN A O 1
ATOM 2495 N N . MET A 1 313 ? -4.116 1.771 13.859 1.00 97.00 313 MET A N 1
ATOM 2496 C CA . MET A 1 313 ? -5.023 0.669 14.115 1.00 97.00 313 MET A CA 1
ATOM 2497 C C . MET A 1 313 ? -4.845 -0.351 12.996 1.00 97.00 313 MET A C 1
ATOM 2499 O O . MET A 1 313 ? -4.912 0.006 11.824 1.00 97.00 313 MET A O 1
ATOM 2503 N N . CYS A 1 314 ? -4.627 -1.614 13.346 1.00 98.06 314 CYS A N 1
ATOM 2504 C CA . CYS A 1 314 ? -4.537 -2.715 12.399 1.00 98.06 314 CYS A CA 1
ATOM 2505 C C . CYS A 1 314 ? -5.710 -3.672 12.611 1.00 98.06 314 CYS A C 1
ATOM 2507 O O . CYS A 1 314 ? -5.872 -4.216 13.706 1.00 98.06 314 CYS A O 1
ATOM 2509 N N . LEU A 1 315 ? -6.517 -3.879 11.569 1.00 98.06 315 LEU A N 1
ATOM 2510 C CA . LEU A 1 315 ? -7.513 -4.948 11.537 1.00 98.06 315 LEU A CA 1
ATOM 2511 C C . LEU A 1 315 ? -6.799 -6.262 11.215 1.00 98.06 315 LEU A C 1
ATOM 2513 O O . LEU A 1 315 ? -6.036 -6.317 10.247 1.00 98.06 315 LEU A O 1
ATOM 2517 N N . ILE A 1 316 ? -7.047 -7.299 12.015 1.00 96.88 316 ILE A N 1
ATOM 2518 C CA . ILE A 1 316 ? -6.374 -8.608 11.907 1.00 96.88 316 ILE A CA 1
ATOM 2519 C C . ILE A 1 316 ? -7.352 -9.794 11.839 1.00 96.88 316 ILE A C 1
ATOM 2521 O O . ILE A 1 316 ? -6.927 -10.946 11.899 1.00 96.88 316 ILE A O 1
ATOM 2525 N N . SER A 1 317 ? -8.649 -9.510 11.715 1.00 96.31 317 SER A N 1
ATOM 2526 C CA . SER A 1 317 ? -9.746 -10.480 11.645 1.00 96.31 317 SER A CA 1
ATOM 2527 C C . SER A 1 317 ? -10.612 -10.194 10.422 1.00 96.31 317 SER A C 1
ATOM 2529 O O . SER A 1 317 ? -11.121 -9.078 10.283 1.00 96.31 317 SER A O 1
ATOM 2531 N N . ASP A 1 318 ? -10.768 -11.182 9.538 1.00 95.06 318 ASP A N 1
ATOM 2532 C CA . ASP A 1 318 ? -11.540 -11.040 8.294 1.00 95.06 318 ASP A CA 1
ATOM 2533 C C . ASP A 1 318 ? -13.018 -10.737 8.588 1.00 95.06 318 ASP A C 1
ATOM 2535 O O . ASP A 1 318 ? -13.583 -9.788 8.043 1.00 95.06 318 ASP A O 1
ATOM 2539 N N . ASP A 1 319 ? -13.612 -11.442 9.560 1.00 94.19 319 ASP A N 1
ATOM 2540 C CA . ASP A 1 319 ? -14.992 -11.215 10.011 1.00 94.19 319 ASP A CA 1
ATOM 2541 C C . ASP A 1 319 ? -15.210 -9.774 10.498 1.00 94.19 319 ASP A C 1
ATOM 2543 O O . ASP A 1 319 ? -16.284 -9.183 10.322 1.00 94.19 319 ASP A O 1
ATOM 2547 N N . PHE A 1 320 ? -14.200 -9.202 11.158 1.00 95.62 320 PHE A N 1
ATOM 2548 C CA . PHE A 1 320 ? -14.256 -7.820 11.604 1.00 95.62 320 PHE A CA 1
ATOM 2549 C C . PHE A 1 320 ? -14.035 -6.846 10.446 1.00 95.62 320 PHE A C 1
ATOM 2551 O O . PHE A 1 320 ? -14.750 -5.850 10.367 1.00 95.62 320 PHE A O 1
ATOM 2558 N N . ALA A 1 321 ? -13.116 -7.135 9.522 1.00 95.94 321 ALA A N 1
ATOM 2559 C CA . ALA A 1 321 ? -12.868 -6.326 8.331 1.00 95.94 321 ALA A CA 1
ATOM 2560 C C . ALA A 1 321 ? -14.124 -6.198 7.446 1.00 95.94 321 ALA A C 1
ATOM 2562 O O . ALA A 1 321 ? -14.463 -5.094 7.006 1.00 95.94 321 ALA A O 1
ATOM 2563 N N . ASP A 1 322 ? -14.884 -7.283 7.283 1.00 92.19 322 ASP A N 1
ATOM 2564 C CA . ASP A 1 322 ? -16.155 -7.299 6.551 1.00 92.19 322 ASP A CA 1
ATOM 2565 C C . ASP A 1 322 ? -17.221 -6.400 7.189 1.00 92.19 322 ASP A C 1
ATOM 2567 O O . ASP A 1 322 ? -17.936 -5.657 6.503 1.00 92.19 322 ASP A O 1
ATOM 2571 N N . LYS A 1 323 ? -17.319 -6.417 8.523 1.00 92.31 323 LYS A N 1
ATOM 2572 C CA . LYS A 1 323 ? -18.202 -5.504 9.268 1.00 92.31 323 LYS A CA 1
ATOM 2573 C C . LYS A 1 323 ? -17.701 -4.066 9.177 1.00 92.31 323 LYS A C 1
ATOM 2575 O O . LYS A 1 323 ? -18.493 -3.153 8.944 1.00 92.31 323 LYS A O 1
ATOM 2580 N N . PHE A 1 324 ? -16.394 -3.868 9.330 1.00 93.88 324 PHE A N 1
ATOM 2581 C CA . PHE A 1 324 ? -15.748 -2.563 9.339 1.00 93.88 324 PHE A CA 1
ATOM 2582 C C . PHE A 1 324 ? -15.896 -1.845 7.997 1.00 93.88 324 PHE A C 1
ATOM 2584 O O . PHE A 1 324 ? -16.120 -0.635 7.981 1.00 93.88 324 PHE A O 1
ATOM 2591 N N . ARG A 1 325 ? -15.892 -2.574 6.872 1.00 91.56 325 ARG A N 1
ATOM 2592 C CA . ARG A 1 325 ? -16.170 -2.036 5.527 1.00 91.56 325 ARG A CA 1
ATOM 2593 C C . ARG A 1 325 ? -17.432 -1.169 5.478 1.00 91.56 325 ARG A C 1
ATOM 2595 O O . ARG A 1 325 ? -17.470 -0.196 4.734 1.00 91.56 325 ARG A O 1
ATOM 2602 N N . GLN A 1 326 ? -18.456 -1.482 6.274 1.00 89.81 326 GLN A N 1
ATOM 2603 C CA . GLN A 1 326 ? -19.717 -0.726 6.312 1.00 89.81 326 GLN A CA 1
ATOM 2604 C C . GLN A 1 326 ? -19.552 0.720 6.805 1.00 89.81 326 GLN A C 1
ATOM 2606 O O . GLN A 1 326 ? -20.475 1.518 6.669 1.00 89.81 326 GLN A O 1
ATOM 2611 N N . THR A 1 327 ? -18.400 1.046 7.391 1.00 92.12 327 THR A N 1
ATOM 2612 C CA . THR A 1 327 ? -18.049 2.389 7.864 1.00 92.12 327 THR A CA 1
ATOM 2613 C C . THR A 1 327 ? -17.333 3.229 6.805 1.00 92.12 327 THR A C 1
ATOM 2615 O O . THR A 1 327 ? -17.080 4.410 7.043 1.00 92.12 327 THR A O 1
ATOM 2618 N N . LEU A 1 328 ? -17.012 2.654 5.635 1.00 93.62 328 LEU A N 1
ATOM 2619 C CA . LEU A 1 328 ? -16.431 3.390 4.515 1.00 93.62 328 LEU A CA 1
ATOM 2620 C C . LEU A 1 328 ? -17.404 4.486 4.073 1.00 93.62 328 LEU A C 1
ATOM 2622 O O . LEU A 1 328 ? -18.500 4.205 3.593 1.00 93.62 328 LEU A O 1
ATOM 2626 N N . HIS A 1 329 ? -16.986 5.734 4.246 1.00 92.31 329 HIS A N 1
ATOM 2627 C CA . HIS A 1 329 ? -17.819 6.907 4.014 1.00 92.31 329 HIS A CA 1
ATOM 2628 C C . HIS A 1 329 ? -17.437 7.620 2.716 1.00 92.31 329 HIS A C 1
ATOM 2630 O O . HIS A 1 329 ? -18.304 7.960 1.908 1.00 92.31 329 HIS A O 1
ATOM 2636 N N . SER A 1 330 ? -16.135 7.833 2.506 1.00 93.44 330 SER A N 1
ATOM 2637 C CA . SER A 1 330 ? -15.630 8.551 1.337 1.00 93.44 330 SER A CA 1
ATOM 2638 C C . SER A 1 330 ? -14.337 7.962 0.796 1.00 93.44 330 SER A C 1
ATOM 2640 O O . SER A 1 330 ? -13.573 7.340 1.531 1.00 93.44 330 SER A O 1
ATOM 2642 N N . ILE A 1 331 ? -14.052 8.240 -0.476 1.00 95.56 331 ILE A N 1
ATOM 2643 C CA . ILE A 1 331 ? -12.740 8.015 -1.084 1.00 95.56 331 ILE A CA 1
ATOM 2644 C C . ILE A 1 331 ? -12.303 9.279 -1.819 1.00 95.56 331 ILE A C 1
ATOM 2646 O O . ILE A 1 331 ? -13.067 9.875 -2.581 1.00 95.56 331 ILE A O 1
ATOM 2650 N N . ILE A 1 332 ? -11.055 9.671 -1.593 1.00 95.25 332 ILE A N 1
ATOM 2651 C CA . ILE A 1 332 ? -10.390 10.749 -2.315 1.00 95.25 332 ILE A CA 1
ATOM 2652 C C . ILE A 1 332 ? -9.388 10.111 -3.275 1.00 95.25 332 ILE A C 1
ATOM 2654 O O . ILE A 1 332 ? -8.429 9.491 -2.824 1.00 95.25 332 ILE A O 1
ATOM 2658 N N . PHE A 1 333 ? -9.595 10.271 -4.582 1.00 95.69 333 PHE A N 1
ATOM 2659 C CA . PHE A 1 333 ? -8.612 9.907 -5.603 1.00 95.69 333 PHE A CA 1
ATOM 2660 C C . PHE A 1 333 ? -7.817 11.142 -5.997 1.00 95.69 333 PHE A C 1
ATOM 2662 O O . PHE A 1 333 ? -8.403 12.175 -6.318 1.00 95.69 333 PHE A O 1
ATOM 2669 N N . LEU A 1 334 ? -6.492 11.044 -5.990 1.00 93.69 334 LEU A N 1
ATOM 2670 C CA . LEU A 1 334 ? -5.610 12.178 -6.240 1.00 93.69 334 LEU A CA 1
ATOM 2671 C C . LEU A 1 334 ? -4.837 11.977 -7.543 1.00 93.69 334 LEU A C 1
ATOM 2673 O O . LEU A 1 334 ? -4.367 10.878 -7.836 1.00 93.69 334 LEU A O 1
ATOM 2677 N N . ASP A 1 335 ? -4.707 13.047 -8.319 1.00 90.25 335 ASP A N 1
ATOM 2678 C CA . ASP A 1 335 ? -3.851 13.106 -9.501 1.00 90.25 335 ASP A CA 1
ATOM 2679 C C . ASP A 1 335 ? -2.982 14.361 -9.409 1.00 90.25 335 ASP A C 1
ATOM 2681 O O . ASP A 1 335 ? -3.483 15.490 -9.478 1.00 90.25 335 ASP A O 1
ATOM 2685 N N . ILE A 1 336 ? -1.687 14.149 -9.185 1.00 77.25 336 ILE A N 1
ATOM 2686 C CA . ILE A 1 336 ? -0.691 15.214 -9.061 1.00 77.25 336 ILE A CA 1
ATOM 2687 C C . ILE A 1 336 ? -0.295 15.618 -10.483 1.00 77.25 336 ILE A C 1
ATOM 2689 O O . ILE A 1 336 ? 0.184 14.784 -11.251 1.00 77.25 336 ILE A O 1
ATOM 2693 N N . CYS A 1 337 ? -0.594 16.866 -10.845 1.00 60.56 337 CYS A N 1
ATOM 2694 C CA . CYS A 1 337 ? -0.443 17.413 -12.196 1.00 60.56 337 CYS A CA 1
ATOM 2695 C C . CYS A 1 337 ? 0.777 18.313 -12.341 1.00 60.56 337 CYS A C 1
ATOM 2697 O O . CYS A 1 337 ? 0.995 19.139 -11.420 1.00 60.56 337 CYS A O 1
#

Radius of gyration: 21.57 Å; chains: 1; bounding box: 61×47×63 Å

pLDDT: mean 86.42, std 12.68, range [40.03, 98.19]

Secondary structure (DSSP, 8-state):
--HHHHHHTTSHHHHHHHHHTB-TTTTGGGTSS-HHHHTTS-HHHHHHHHHHHHHHHS-GGGGSS--HHHHHHHTB-TTSHHHHHHHHHHTTTTTTS-HHHHHHHHHHHHHHH-TTT-SS--S-SS-TT--SSEEEEEE--SSSSS--EEEEEEEEEE-TT-GGGSGGGSPPBTTEEEEEEEEEHHHHHHHHHT---GGGPPSS-SS-SSS-EEEBS-HHHHHHHHHHH-SSEEEEEEEEEHHHHTSSS-EEE-SS-HHHHHHHHHHHHTT---HHHHHHHTT-SEEEEPPEEEEE-TTS-EEEEEPTT--EEEE--HHHHHHHGGGEEEEEEEEE-